Protein AF-A0A0F2N7M2-F1 (afdb_monomer_lite)

Secondary structure (DSSP, 8-state):
----------------------------------EEEE-TTS-HHHHHH-SEE--SSSHHHHHHHHHHHTTSSEEEE-SEEEEE-SSSPEEE-TT-EEEESSEEEEE---SSSEEEEEES-TTT--B--EEEEEEEEE--TTT--SS-EEEEEEES-EEEEEEEEEE--SSEEEEEES-EEEEEEGGGT-S-STTTTS-----

Sequence (203 aa):
MKNYFLVIPLVILIIVGISAKKNETLSKNRETKIIYVAAANSISLSKSQANYICDGTNDEVVIQNAINENNGKKVVLLEGVYNKDNAEGISIQSATEIELDGAIINLNKLDTDACIFTNSDHTRGNSNIKIWGSGILNGNRHLSTTGNHYAVNFENVKKSLVELYIDNFRTLEARLYQSDCVVRNLRFYNTPKKEEKIMQFTE

Foldseek 3Di:
DDDDDDDDDDDDDPPPPPPPPPPPPPPPPVPQDEAEEEECPDDPVSVVPHPYYHVQPLCLVRVLVSCVVSVQAHYEYAADEHEHADQEESEGAANHAYEYANYEYEDAADQEAHEHHEYNDQPQFYEAYEAEYAYEYADQLVRYDHHFYEPYEGHCYEHYEAYYAYDHGPHYHYHYHVYHYHYHHCVVVPPPPPPPPPDDPDD

Structure (mmCIF, N/CA/C/O backbone):
data_AF-A0A0F2N7M2-F1
#
_entry.id   AF-A0A0F2N7M2-F1
#
loop_
_atom_site.group_PDB
_atom_site.id
_atom_site.type_symbol
_atom_site.label_atom_id
_atom_site.label_alt_id
_atom_site.label_comp_id
_atom_site.label_asym_id
_atom_site.label_entity_id
_atom_site.label_seq_id
_atom_site.pdbx_PDB_ins_code
_atom_site.Cartn_x
_atom_site.Cartn_y
_atom_site.Cartn_z
_atom_site.occupancy
_atom_site.B_iso_or_equiv
_atom_site.auth_seq_id
_atom_site.auth_comp_id
_atom_site.auth_asym_id
_atom_site.auth_atom_id
_atom_site.pdbx_PDB_model_num
ATOM 1 N N . MET A 1 1 ? -96.950 38.954 -3.403 1.00 38.41 1 MET A N 1
ATOM 2 C CA . MET A 1 1 ? -96.956 38.159 -4.649 1.00 38.41 1 MET A CA 1
ATOM 3 C C . MET A 1 1 ? -96.262 36.830 -4.383 1.00 38.41 1 MET A C 1
ATOM 5 O O . MET A 1 1 ? -95.132 36.856 -3.931 1.00 38.41 1 MET A O 1
ATOM 9 N N . LYS A 1 2 ? -96.994 35.737 -4.637 1.00 32.97 2 LYS A N 1
ATOM 10 C CA . LYS A 1 2 ? -96.590 34.362 -5.003 1.00 32.97 2 LYS A CA 1
ATOM 11 C C . LYS A 1 2 ? -95.515 33.610 -4.182 1.00 32.97 2 LYS A C 1
ATOM 13 O O . LYS A 1 2 ? -94.323 33.845 -4.321 1.00 32.97 2 LYS A O 1
ATOM 18 N N . ASN A 1 3 ? -96.004 32.589 -3.464 1.00 37.75 3 ASN A N 1
ATOM 19 C CA . ASN A 1 3 ? -95.358 31.281 -3.252 1.00 37.75 3 ASN A CA 1
ATOM 20 C C . ASN A 1 3 ? -94.832 30.689 -4.576 1.00 37.75 3 ASN A C 1
ATOM 22 O O . ASN A 1 3 ? -95.412 31.005 -5.607 1.00 37.75 3 ASN A O 1
ATOM 26 N N . TYR A 1 4 ? -93.821 29.807 -4.545 1.00 37.97 4 TYR A N 1
ATOM 27 C CA . TYR A 1 4 ? -93.891 28.404 -5.011 1.00 37.97 4 TYR A CA 1
ATOM 28 C C . TYR A 1 4 ? -92.541 27.670 -4.836 1.00 37.97 4 TYR A C 1
ATOM 30 O O . TYR A 1 4 ? -91.497 28.096 -5.312 1.00 37.97 4 TYR A O 1
ATOM 38 N N . PHE A 1 5 ? -92.644 26.556 -4.113 1.00 33.66 5 PHE A N 1
ATOM 39 C CA . PHE A 1 5 ? -91.877 25.306 -4.109 1.00 33.66 5 PHE A CA 1
ATOM 40 C C . PHE A 1 5 ? -91.018 24.919 -5.345 1.00 33.66 5 PHE A C 1
ATOM 42 O O . PHE A 1 5 ? -91.454 25.070 -6.481 1.00 33.66 5 PHE A O 1
ATOM 49 N N . LEU A 1 6 ? -89.933 24.177 -5.046 1.00 30.02 6 LEU A N 1
ATOM 50 C CA . LEU A 1 6 ? -89.597 22.810 -5.525 1.00 30.02 6 LEU A CA 1
ATOM 51 C C . LEU A 1 6 ? -88.298 22.591 -6.357 1.00 30.02 6 LEU A C 1
ATOM 53 O O . LEU A 1 6 ? -88.071 23.209 -7.387 1.00 30.02 6 LEU A O 1
ATOM 57 N N . VAL A 1 7 ? -87.593 21.531 -5.924 1.00 34.47 7 VAL A N 1
ATOM 58 C CA . VAL A 1 7 ? -86.653 20.585 -6.584 1.00 34.47 7 VAL A CA 1
ATOM 59 C C . VAL A 1 7 ? -85.193 20.984 -6.878 1.00 34.47 7 VAL A C 1
ATOM 61 O O . VAL A 1 7 ? -84.880 21.922 -7.597 1.00 34.47 7 VAL A O 1
ATOM 64 N N . ILE A 1 8 ? -84.314 20.126 -6.346 1.00 42.16 8 ILE A N 1
ATOM 65 C CA . ILE A 1 8 ? -82.857 19.975 -6.503 1.00 42.16 8 ILE A CA 1
ATOM 66 C C . ILE A 1 8 ? -82.515 19.270 -7.841 1.00 42.16 8 ILE A C 1
ATOM 68 O O . ILE A 1 8 ? -83.255 18.385 -8.260 1.00 42.16 8 ILE A O 1
ATOM 72 N N . PRO A 1 9 ? -81.348 19.526 -8.457 1.00 41.06 9 PRO A N 1
ATOM 73 C CA . PRO A 1 9 ? -80.414 18.410 -8.691 1.00 41.06 9 PRO A CA 1
ATOM 74 C C . PRO A 1 9 ? -78.990 18.822 -8.267 1.00 41.06 9 PRO A C 1
ATOM 76 O O . PRO A 1 9 ? -78.537 19.927 -8.534 1.00 41.06 9 PRO A O 1
ATOM 79 N N . LEU A 1 10 ? -78.328 18.085 -7.377 1.00 32.75 10 LEU A N 1
ATOM 80 C CA . LEU A 1 10 ? -77.569 16.856 -7.631 1.00 32.75 10 LEU A CA 1
ATOM 81 C C . LEU A 1 10 ? -76.337 17.083 -8.538 1.00 32.75 10 LEU A C 1
ATOM 83 O O . LEU A 1 10 ? -76.430 17.058 -9.756 1.00 32.75 10 LEU A O 1
ATOM 87 N N . VAL A 1 11 ? -75.191 17.203 -7.853 1.00 35.81 11 VAL A N 1
ATOM 88 C CA . VAL A 1 11 ? -73.851 16.684 -8.193 1.00 35.81 11 VAL A CA 1
ATOM 89 C C . VAL A 1 11 ? -73.127 17.271 -9.411 1.00 35.81 11 VAL A C 1
ATOM 91 O O . VAL A 1 11 ? -73.365 16.882 -10.547 1.00 35.81 11 VAL A O 1
ATOM 94 N N . ILE A 1 12 ? -72.056 18.022 -9.127 1.00 39.03 12 ILE A N 1
ATOM 95 C CA . ILE A 1 12 ? -70.773 17.824 -9.813 1.00 39.03 12 ILE A CA 1
ATOM 96 C C . ILE A 1 12 ? -69.694 17.637 -8.745 1.00 39.03 12 ILE A C 1
ATOM 98 O O . ILE A 1 12 ? -69.387 18.530 -7.958 1.00 39.03 12 ILE A O 1
ATOM 102 N N . LEU A 1 13 ? -69.154 16.424 -8.718 1.00 35.44 13 LEU A N 1
ATOM 103 C CA . LEU A 1 13 ? -68.005 16.007 -7.932 1.00 35.44 13 LEU A CA 1
ATOM 104 C C . LEU A 1 13 ? -66.742 16.616 -8.564 1.00 35.44 13 LEU A C 1
ATOM 106 O O . LEU A 1 13 ? -66.271 16.120 -9.584 1.00 35.44 13 LEU A O 1
ATOM 110 N N . ILE A 1 14 ? -66.180 17.678 -7.983 1.00 40.00 14 ILE A N 1
ATOM 111 C CA . ILE A 1 14 ? -64.822 18.114 -8.337 1.00 40.00 14 ILE A CA 1
ATOM 112 C C . ILE A 1 14 ? -63.858 17.348 -7.433 1.00 40.00 14 ILE A C 1
ATOM 114 O O . ILE A 1 14 ? -63.599 17.738 -6.296 1.00 40.00 14 ILE A O 1
ATOM 118 N N . ILE A 1 15 ? -63.329 16.234 -7.942 1.00 41.9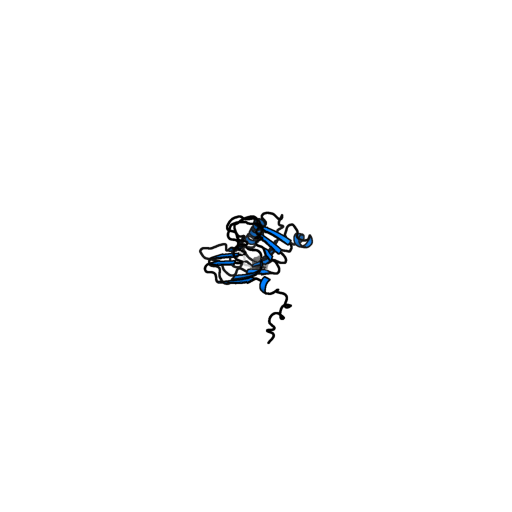7 15 ILE A N 1
ATOM 119 C CA . ILE A 1 15 ? -62.129 15.618 -7.375 1.00 41.97 15 ILE A CA 1
ATOM 120 C C . ILE A 1 15 ? -60.972 16.565 -7.702 1.00 41.97 15 ILE A C 1
ATOM 122 O O . ILE A 1 15 ? -60.377 16.491 -8.775 1.00 41.97 15 ILE A O 1
ATOM 126 N N . VAL A 1 16 ? -60.654 17.484 -6.788 1.00 42.59 16 VAL A N 1
ATOM 127 C CA . VAL A 1 16 ? -59.341 18.132 -6.791 1.00 42.59 16 VAL A CA 1
ATOM 128 C C . VAL A 1 16 ? -58.357 17.053 -6.361 1.00 42.59 16 VAL A C 1
ATOM 130 O O . VAL A 1 16 ? -58.196 16.769 -5.176 1.00 42.59 16 VAL A O 1
ATOM 133 N N . GLY A 1 17 ? -57.756 16.386 -7.344 1.00 37.75 17 GLY A N 1
ATOM 134 C CA . GLY A 1 17 ? -56.657 15.460 -7.128 1.00 37.75 17 GLY A CA 1
ATOM 135 C C . GLY A 1 17 ? -55.471 16.215 -6.541 1.00 37.75 17 GLY A C 1
ATOM 136 O O . GLY A 1 17 ? -54.621 16.718 -7.269 1.00 37.75 17 GLY A O 1
ATOM 137 N N . ILE A 1 18 ? -55.410 16.291 -5.214 1.00 47.59 18 ILE A N 1
ATOM 138 C CA . ILE A 1 18 ? -54.169 16.547 -4.493 1.00 47.59 18 ILE A CA 1
ATOM 139 C C . ILE A 1 18 ? -53.310 15.314 -4.761 1.00 47.59 18 ILE A C 1
ATOM 141 O O . ILE A 1 18 ? -53.487 14.268 -4.138 1.00 47.59 18 ILE A O 1
ATOM 145 N N . SER A 1 19 ? -52.419 15.413 -5.747 1.00 41.19 19 SER A N 1
ATOM 146 C CA . SER A 1 19 ? -51.351 14.438 -5.922 1.00 41.19 19 SER A CA 1
ATOM 147 C C . SER A 1 19 ? -50.471 14.527 -4.680 1.00 41.19 19 SER A C 1
ATOM 149 O O . SER A 1 19 ? -49.631 15.419 -4.545 1.00 41.19 19 SER A O 1
ATOM 151 N N . ALA A 1 20 ? -50.729 13.639 -3.722 1.00 46.91 20 ALA A N 1
ATOM 152 C CA . ALA A 1 20 ? -49.813 13.371 -2.638 1.00 46.91 20 ALA A CA 1
ATOM 153 C C . ALA A 1 20 ? -48.498 12.935 -3.290 1.00 46.91 20 ALA A C 1
ATOM 155 O O . ALA A 1 20 ? -48.383 11.817 -3.793 1.00 46.91 20 ALA A O 1
ATOM 156 N N . LYS A 1 21 ? -47.511 13.840 -3.313 1.00 44.47 21 LYS A N 1
ATOM 157 C CA . LYS A 1 21 ? -46.111 13.483 -3.536 1.00 44.47 21 LYS A CA 1
ATOM 158 C C . LYS A 1 21 ? -45.789 12.413 -2.504 1.00 44.47 21 LYS A C 1
ATOM 160 O O . LYS A 1 21 ? -45.557 12.709 -1.334 1.00 44.47 21 LYS A O 1
ATOM 165 N N . LYS A 1 22 ? -45.828 11.158 -2.938 1.00 40.84 22 LYS A N 1
ATOM 166 C CA . LYS A 1 22 ? -45.243 10.044 -2.220 1.00 40.84 22 LYS A CA 1
ATOM 167 C C . LYS A 1 22 ? -43.774 10.422 -2.073 1.00 40.84 22 LYS A C 1
ATOM 169 O O . LYS A 1 22 ? -43.031 10.428 -3.052 1.00 40.84 22 LYS A O 1
ATOM 174 N N . ASN A 1 23 ? -43.393 10.848 -0.871 1.00 46.06 23 ASN A N 1
ATOM 175 C CA . ASN A 1 23 ? -42.006 10.870 -0.445 1.00 46.06 23 ASN A CA 1
ATOM 176 C C . ASN A 1 23 ? -41.544 9.417 -0.496 1.00 46.06 23 ASN A C 1
ATOM 178 O O . ASN A 1 23 ? -41.603 8.692 0.493 1.00 46.06 23 ASN A O 1
ATOM 182 N N . GLU A 1 24 ? -41.141 8.970 -1.680 1.00 47.03 24 GLU A N 1
ATOM 183 C CA . GLU A 1 24 ? -40.238 7.849 -1.792 1.00 47.03 24 GLU A CA 1
ATOM 184 C C . GLU A 1 24 ? -38.926 8.353 -1.208 1.00 47.03 24 GLU A C 1
ATOM 186 O O . GLU A 1 24 ? -38.068 8.916 -1.885 1.00 47.03 24 GLU A O 1
ATOM 191 N N . THR A 1 25 ? -38.782 8.165 0.103 1.00 45.28 25 THR A N 1
ATOM 192 C CA . THR A 1 25 ? -37.502 7.781 0.671 1.00 45.28 25 THR A CA 1
ATOM 193 C C . THR A 1 25 ? -37.065 6.542 -0.098 1.00 45.28 25 THR A C 1
ATOM 195 O O . THR A 1 25 ? -37.277 5.406 0.319 1.00 45.28 25 THR A O 1
ATOM 198 N N . LEU A 1 26 ? -36.469 6.779 -1.270 1.00 46.28 26 LEU A N 1
ATOM 199 C CA . LEU A 1 26 ? -35.482 5.903 -1.853 1.00 46.28 26 LEU A CA 1
ATOM 200 C C . LEU A 1 26 ? -34.496 5.675 -0.718 1.00 46.28 26 LEU A C 1
ATOM 202 O O . LEU A 1 26 ? -33.652 6.522 -0.419 1.00 46.28 26 LEU A O 1
ATOM 206 N N . SER A 1 27 ? -34.671 4.551 -0.026 1.00 47.41 27 SER A N 1
ATOM 207 C CA . SER A 1 27 ? -33.584 3.880 0.651 1.00 47.41 27 SER A CA 1
ATOM 208 C C . SER A 1 27 ? -32.524 3.737 -0.426 1.00 47.41 27 SER A C 1
ATOM 210 O O . SER A 1 27 ? -32.584 2.842 -1.268 1.00 47.41 27 SER A O 1
ATOM 212 N N . LYS A 1 28 ? -31.634 4.732 -0.489 1.00 46.44 28 LYS A N 1
ATOM 213 C CA . LYS A 1 28 ? -30.427 4.704 -1.286 1.00 46.44 28 LYS A CA 1
ATOM 214 C C . LYS A 1 28 ? -29.651 3.571 -0.658 1.00 46.44 28 LYS A C 1
ATOM 216 O O . LYS A 1 28 ? -28.913 3.785 0.302 1.00 46.44 28 LYS A O 1
ATOM 221 N N . ASN A 1 29 ? -29.911 2.365 -1.150 1.00 46.53 29 ASN A N 1
ATOM 222 C CA . ASN A 1 29 ? -29.032 1.236 -1.004 1.00 46.53 29 ASN A CA 1
ATOM 223 C C . ASN A 1 29 ? -27.685 1.813 -1.434 1.00 46.53 29 ASN A C 1
ATOM 225 O O . ASN A 1 29 ? -27.511 2.188 -2.595 1.00 46.53 29 ASN A O 1
ATOM 229 N N . ARG A 1 30 ? -26.830 2.144 -0.459 1.00 52.72 30 ARG A N 1
ATOM 230 C CA . ARG A 1 30 ? -25.538 2.765 -0.727 1.00 52.72 30 ARG A CA 1
ATOM 231 C C . ARG A 1 30 ? -24.715 1.642 -1.320 1.00 52.72 30 ARG A C 1
ATOM 233 O O . ARG A 1 30 ? -23.948 1.023 -0.593 1.00 52.72 30 ARG A O 1
ATOM 240 N N . GLU A 1 31 ? -24.919 1.355 -2.603 1.00 60.72 31 GLU A N 1
ATOM 241 C CA . GLU A 1 31 ? -24.017 0.501 -3.349 1.00 60.72 31 GLU A CA 1
ATOM 242 C C . GLU A 1 31 ? -22.627 1.066 -3.089 1.00 60.72 31 GLU A C 1
ATOM 244 O O . GLU A 1 31 ? -22.342 2.253 -3.300 1.00 60.72 31 GLU A O 1
ATOM 249 N N . THR A 1 32 ? -21.804 0.256 -2.437 1.00 66.19 32 THR A N 1
ATOM 250 C CA . THR A 1 32 ? -20.416 0.587 -2.184 1.00 66.19 32 THR A CA 1
ATOM 251 C C . THR A 1 32 ? -19.753 0.631 -3.545 1.00 66.19 32 THR A C 1
ATOM 253 O O . THR A 1 32 ? -19.375 -0.407 -4.076 1.00 66.19 32 THR A O 1
ATOM 256 N N . LYS A 1 33 ? -19.680 1.832 -4.133 1.00 86.31 33 LYS A N 1
ATOM 257 C CA . LYS A 1 33 ? -18.929 2.082 -5.361 1.00 86.31 33 LYS A CA 1
ATOM 258 C C . LYS A 1 33 ? -17.520 1.533 -5.145 1.00 86.31 33 LYS A C 1
ATOM 260 O O . LYS A 1 33 ? -16.850 1.934 -4.196 1.00 86.31 33 LYS A O 1
ATOM 265 N N . ILE A 1 34 ? -17.115 0.577 -5.968 1.00 94.94 34 ILE A N 1
ATOM 266 C CA . ILE A 1 34 ? -15.728 0.124 -6.050 1.00 94.94 34 ILE A CA 1
ATOM 267 C C . ILE A 1 34 ? -15.063 1.014 -7.094 1.00 94.94 34 ILE A C 1
ATOM 269 O O . ILE A 1 34 ? -15.656 1.260 -8.146 1.00 94.94 34 ILE A O 1
ATOM 2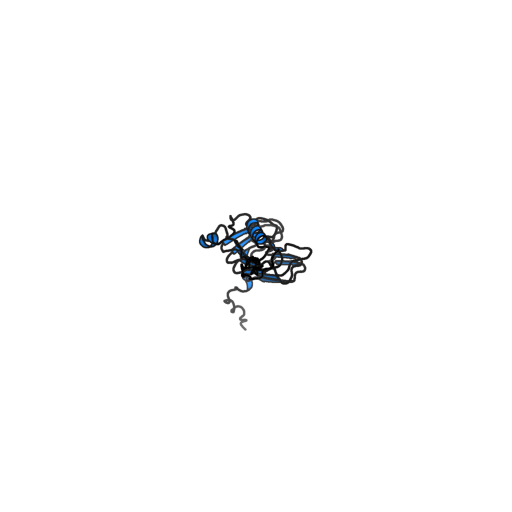73 N N . ILE A 1 35 ? -13.880 1.540 -6.781 1.00 97.06 35 ILE A N 1
ATOM 274 C CA . ILE A 1 35 ? -13.075 2.292 -7.747 1.00 97.06 35 ILE A CA 1
ATOM 275 C C . ILE A 1 35 ? -11.920 1.411 -8.200 1.00 97.06 35 ILE A C 1
ATOM 277 O O . ILE A 1 35 ? -11.164 0.912 -7.370 1.00 97.06 35 ILE A O 1
ATOM 281 N N . TYR A 1 36 ? -11.794 1.241 -9.510 1.00 97.94 36 TYR A N 1
ATOM 282 C CA . TYR A 1 36 ? -10.727 0.477 -10.141 1.00 97.94 36 TYR A CA 1
ATOM 283 C C . TYR A 1 36 ? -9.659 1.421 -10.688 1.00 97.94 36 TYR A C 1
ATOM 285 O O . TYR A 1 36 ? -9.976 2.396 -11.376 1.00 97.94 36 TYR A O 1
ATOM 293 N N . VAL A 1 37 ? -8.396 1.122 -10.407 1.00 98.62 37 VAL A N 1
ATOM 294 C CA . VAL A 1 37 ? -7.237 1.861 -10.917 1.00 98.62 37 VAL A CA 1
ATOM 295 C C . VAL A 1 37 ? -6.378 0.887 -11.711 1.00 98.62 37 VAL A C 1
ATOM 297 O O . VAL A 1 37 ? -5.946 -0.117 -11.156 1.00 98.62 37 VAL A O 1
ATOM 300 N N . ALA A 1 38 ? -6.113 1.168 -12.983 1.00 98.75 38 ALA A N 1
ATOM 301 C CA . ALA A 1 38 ? -5.212 0.375 -13.819 1.00 98.75 38 ALA A CA 1
ATOM 302 C C . ALA A 1 38 ? -3.822 1.012 -13.895 1.00 98.75 38 ALA A C 1
ATOM 304 O O . ALA A 1 38 ? -3.697 2.235 -13.972 1.00 98.75 38 ALA A O 1
ATOM 305 N N . ALA A 1 39 ? -2.788 0.177 -13.927 1.00 98.56 39 ALA A N 1
ATOM 306 C CA . ALA A 1 39 ? -1.425 0.586 -14.217 1.00 98.56 39 ALA A CA 1
ATOM 307 C C . ALA A 1 39 ? -1.263 0.976 -15.696 1.00 98.56 39 ALA A C 1
ATOM 309 O O . ALA A 1 39 ? -2.010 0.546 -16.587 1.00 98.56 39 ALA A O 1
ATOM 310 N N . ALA A 1 40 ? -0.199 1.720 -15.991 1.00 98.06 40 ALA A N 1
ATOM 311 C CA . ALA A 1 40 ? 0.153 2.084 -17.361 1.00 98.06 40 ALA A CA 1
ATOM 312 C C . ALA A 1 40 ? 0.442 0.866 -18.250 1.00 98.06 40 ALA A C 1
ATOM 314 O O . ALA A 1 40 ? 0.221 0.914 -19.461 1.00 98.06 40 ALA A O 1
ATOM 315 N N . ASN A 1 41 ? 0.898 -0.243 -17.669 1.00 97.62 41 ASN A N 1
ATOM 316 C CA . ASN A 1 41 ? 1.198 -1.491 -18.370 1.00 97.62 41 ASN A CA 1
ATOM 317 C C . ASN A 1 41 ? 0.132 -2.587 -18.184 1.00 97.62 41 ASN A C 1
ATOM 319 O O . ASN A 1 41 ? 0.372 -3.715 -18.610 1.00 97.62 41 ASN A O 1
ATOM 323 N N . SER A 1 42 ? -1.033 -2.275 -17.600 1.00 97.88 42 SER A N 1
ATOM 324 C CA . SER A 1 42 ? -2.167 -3.210 -17.539 1.00 97.88 42 SER A CA 1
ATOM 325 C C . SER A 1 42 ? -2.675 -3.585 -18.933 1.00 97.88 42 SER A C 1
ATOM 327 O O . SER A 1 42 ? -2.494 -2.838 -19.911 1.00 97.88 42 SER A O 1
ATOM 329 N N . ILE A 1 43 ? -3.379 -4.715 -19.023 1.00 97.00 43 ILE A N 1
ATOM 330 C CA . ILE A 1 43 ? -3.998 -5.162 -20.274 1.00 97.00 43 ILE A CA 1
ATOM 331 C C . ILE A 1 43 ? -5.133 -4.217 -20.698 1.00 97.00 43 ILE A C 1
ATOM 333 O O . ILE A 1 43 ? -5.729 -3.503 -19.887 1.00 97.00 43 ILE A O 1
ATOM 337 N N . SER A 1 44 ? -5.483 -4.231 -21.987 1.00 97.50 44 SER A N 1
ATOM 338 C CA . SER A 1 44 ? -6.532 -3.356 -22.534 1.00 97.50 44 SER A CA 1
ATOM 339 C C . SER A 1 44 ? -7.888 -3.533 -21.846 1.00 97.50 44 SER A C 1
ATOM 341 O O . SER A 1 44 ? -8.600 -2.550 -21.652 1.00 97.50 44 SER A O 1
ATOM 343 N N . LEU A 1 45 ? -8.234 -4.764 -21.450 1.00 96.31 45 LEU A N 1
ATOM 344 C CA . LEU A 1 45 ? -9.482 -5.049 -20.742 1.00 96.31 45 LEU A CA 1
ATOM 345 C C . LEU A 1 45 ? -9.519 -4.355 -19.372 1.00 96.31 45 LEU A C 1
ATOM 347 O O . LEU A 1 45 ? -10.465 -3.619 -19.102 1.00 96.31 45 LEU A O 1
ATOM 351 N N . SER A 1 46 ? -8.471 -4.507 -18.562 1.00 96.88 46 SER A N 1
ATOM 352 C CA . SER A 1 46 ? -8.345 -3.858 -17.253 1.00 96.88 46 SER A CA 1
ATOM 353 C C . SER A 1 46 ? -8.419 -2.337 -17.367 1.00 96.88 46 SER A C 1
ATOM 355 O O . SER A 1 46 ? -9.195 -1.698 -16.661 1.00 96.88 46 SER A O 1
ATOM 357 N N . LYS A 1 47 ? -7.725 -1.743 -18.347 1.00 97.31 47 LYS A N 1
ATOM 358 C CA . LYS A 1 47 ? -7.821 -0.297 -18.619 1.00 97.31 47 LYS A CA 1
ATOM 359 C C . LYS A 1 47 ? -9.225 0.150 -19.022 1.00 97.31 47 LYS A C 1
ATOM 361 O O . LYS A 1 47 ? -9.645 1.227 -18.624 1.00 97.31 47 LYS A O 1
ATOM 366 N N . SER A 1 48 ? -9.957 -0.659 -19.791 1.00 96.56 48 SER A N 1
ATOM 367 C CA . SER A 1 48 ? -11.322 -0.320 -20.223 1.00 96.56 48 SER A CA 1
ATOM 368 C C . SER A 1 48 ? -12.350 -0.335 -19.087 1.00 96.56 48 SER A C 1
ATOM 370 O O . SER A 1 48 ? -13.380 0.326 -19.186 1.00 96.56 48 SER A O 1
ATOM 372 N N . GLN A 1 49 ? -12.073 -1.086 -18.019 1.00 94.31 49 GLN A N 1
ATOM 373 C CA . GLN A 1 49 ? -12.932 -1.199 -16.839 1.00 94.31 49 GLN A CA 1
ATOM 374 C C . GLN A 1 49 ? -12.515 -0.240 -15.717 1.00 94.31 49 GLN A C 1
ATOM 376 O O . GLN A 1 49 ? -13.297 0.016 -14.801 1.00 94.31 49 GLN A O 1
ATOM 381 N N . ALA A 1 50 ? -11.291 0.288 -15.780 1.00 97.19 50 ALA A N 1
ATOM 382 C CA . ALA A 1 50 ? -10.752 1.167 -14.763 1.00 97.19 50 ALA A CA 1
ATOM 383 C C . ALA A 1 50 ? -11.418 2.548 -14.771 1.00 97.19 50 ALA A C 1
ATOM 385 O O . ALA A 1 50 ? -11.735 3.121 -15.812 1.00 97.19 50 ALA A O 1
ATOM 386 N N . ASN A 1 51 ? -11.589 3.111 -13.578 1.00 97.88 51 ASN A N 1
ATOM 387 C C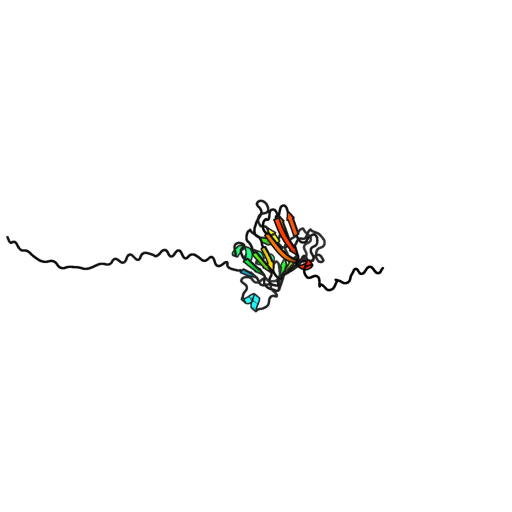A . ASN A 1 51 ? -12.003 4.499 -13.396 1.00 97.88 51 ASN A CA 1
ATOM 388 C C . ASN A 1 51 ? -10.815 5.457 -13.536 1.00 97.88 51 ASN A C 1
ATOM 390 O O . ASN A 1 51 ? -10.990 6.591 -13.972 1.00 97.88 51 ASN A O 1
ATOM 394 N N . TYR A 1 52 ? -9.622 4.984 -13.171 1.00 98.19 52 TYR A N 1
ATOM 395 C CA . TYR A 1 52 ? -8.366 5.718 -13.246 1.00 98.19 52 TYR A CA 1
ATOM 396 C C . TYR A 1 52 ? -7.316 4.880 -13.965 1.00 98.19 52 TYR A C 1
ATOM 398 O O . TYR A 1 52 ? -7.227 3.674 -13.747 1.00 98.19 52 TYR A O 1
ATOM 406 N N . ILE A 1 53 ? -6.502 5.523 -14.796 1.00 98.50 53 ILE A N 1
ATOM 407 C CA . ILE A 1 53 ? -5.383 4.880 -15.483 1.00 98.50 53 ILE A CA 1
ATOM 408 C C . ILE A 1 53 ? -4.129 5.679 -15.150 1.00 98.50 53 ILE A C 1
ATOM 410 O O . ILE A 1 53 ? -4.052 6.872 -15.436 1.00 98.50 53 ILE A O 1
ATOM 414 N N . CYS A 1 54 ? -3.182 5.006 -14.517 1.00 98.44 54 CYS A N 1
ATOM 415 C CA . CYS A 1 54 ? -1.845 5.496 -14.227 1.00 98.44 54 CYS A CA 1
ATOM 416 C C . CYS A 1 54 ? -1.015 5.646 -15.510 1.00 98.44 54 CYS A C 1
ATOM 418 O O . CYS A 1 54 ? -1.236 4.926 -16.489 1.00 98.44 54 CYS A O 1
ATOM 420 N N . ASP A 1 55 ? -0.035 6.546 -15.492 1.00 97.25 55 ASP A N 1
ATOM 421 C CA . ASP A 1 55 ? 0.917 6.739 -16.593 1.00 97.25 55 ASP A CA 1
ATOM 422 C C . ASP A 1 55 ? 2.285 6.085 -16.322 1.00 97.25 55 ASP A C 1
ATOM 424 O O . ASP A 1 55 ? 3.099 5.963 -17.240 1.00 97.25 55 ASP A O 1
ATOM 428 N N . GLY A 1 56 ? 2.490 5.557 -15.108 1.00 96.25 56 GLY A N 1
ATOM 429 C CA . GLY A 1 56 ? 3.704 4.863 -14.697 1.00 96.25 56 GLY A CA 1
ATOM 430 C C . GLY A 1 56 ? 4.723 5.778 -14.022 1.00 96.25 56 GLY A C 1
ATOM 431 O O . GLY A 1 56 ? 5.861 5.345 -13.829 1.00 96.25 56 GLY A O 1
ATOM 432 N N . THR A 1 57 ? 4.364 7.027 -13.709 1.00 95.69 57 THR A N 1
ATOM 433 C CA . THR A 1 57 ? 5.195 8.004 -12.992 1.00 95.69 57 THR A CA 1
ATOM 434 C C . THR A 1 57 ? 4.360 8.725 -11.933 1.00 95.69 57 THR A C 1
ATOM 436 O O . THR A 1 57 ? 3.287 9.242 -12.224 1.00 95.69 57 THR A O 1
ATOM 439 N N . ASN A 1 58 ? 4.867 8.838 -10.704 1.00 97.00 58 ASN A N 1
ATOM 440 C CA . ASN A 1 58 ? 4.132 9.416 -9.570 1.00 97.00 58 ASN A CA 1
ATOM 441 C C . ASN A 1 58 ? 2.715 8.817 -9.409 1.00 97.00 58 ASN A C 1
ATOM 443 O O . ASN A 1 58 ? 1.733 9.535 -9.168 1.00 97.00 58 ASN A O 1
ATOM 447 N N . ASP A 1 59 ? 2.577 7.499 -9.565 1.00 98.50 59 ASP A N 1
ATOM 448 C CA . ASP A 1 59 ? 1.273 6.831 -9.576 1.00 98.50 59 ASP A CA 1
ATOM 449 C C . ASP A 1 59 ? 0.534 6.973 -8.235 1.00 98.50 59 ASP A C 1
ATOM 451 O O . ASP A 1 59 ? -0.693 6.842 -8.179 1.00 98.50 59 ASP A O 1
ATOM 455 N N . GLU A 1 60 ? 1.242 7.320 -7.153 1.00 98.44 60 GLU A N 1
ATOM 456 C CA . GLU A 1 60 ? 0.637 7.663 -5.869 1.00 98.44 60 GLU A CA 1
ATOM 457 C C . GLU A 1 60 ? -0.387 8.797 -5.969 1.00 98.44 60 GLU A C 1
ATOM 459 O O . GLU A 1 60 ? -1.363 8.782 -5.222 1.00 98.44 60 GLU A O 1
ATOM 464 N N . VAL A 1 61 ? -0.225 9.742 -6.902 1.00 98.31 61 VAL A N 1
ATOM 465 C CA . VAL A 1 61 ? -1.170 10.854 -7.095 1.00 98.31 61 VAL A CA 1
ATOM 466 C C . VAL A 1 61 ? -2.505 10.331 -7.619 1.00 98.31 61 VAL A C 1
ATOM 468 O O . VAL A 1 61 ? -3.571 10.700 -7.122 1.00 98.31 61 VAL A O 1
ATOM 471 N N . VAL A 1 62 ? -2.459 9.431 -8.601 1.00 98.44 62 VAL A N 1
ATOM 472 C CA . VAL A 1 62 ? -3.652 8.815 -9.194 1.00 98.44 62 VAL A CA 1
ATOM 473 C C . VAL A 1 62 ? -4.348 7.917 -8.171 1.00 98.44 62 VAL A C 1
ATOM 475 O O . VAL A 1 62 ? -5.567 8.001 -8.002 1.00 98.44 62 VAL A O 1
ATOM 478 N N . ILE A 1 63 ? -3.579 7.115 -7.428 1.00 98.31 63 ILE A N 1
ATOM 479 C CA . ILE A 1 63 ? -4.109 6.256 -6.362 1.00 98.31 63 ILE A CA 1
ATOM 480 C C . ILE A 1 63 ? -4.750 7.107 -5.254 1.00 98.31 63 ILE A C 1
ATOM 482 O O . ILE A 1 63 ? -5.857 6.801 -4.807 1.00 98.31 63 ILE A O 1
ATOM 486 N N . GLN A 1 64 ? -4.112 8.206 -4.841 1.00 98.19 64 GLN A N 1
ATOM 487 C CA . GLN A 1 64 ? -4.665 9.106 -3.829 1.00 98.19 64 GLN A CA 1
ATOM 488 C C . GLN A 1 64 ? -5.977 9.749 -4.297 1.00 98.19 64 GLN A C 1
ATOM 490 O O . GLN A 1 64 ? -6.928 9.832 -3.517 1.00 98.19 64 GLN A O 1
ATOM 495 N N . ASN A 1 65 ? -6.070 10.153 -5.566 1.00 97.44 65 ASN A N 1
ATOM 496 C CA . ASN A 1 65 ? -7.306 10.690 -6.140 1.00 97.44 65 ASN A CA 1
ATOM 497 C C . ASN A 1 65 ? -8.442 9.658 -6.116 1.00 97.44 65 ASN A C 1
ATOM 499 O O . ASN A 1 65 ? -9.552 9.986 -5.692 1.00 97.44 65 ASN A O 1
ATOM 503 N N . ALA A 1 66 ? -8.157 8.401 -6.470 1.00 96.88 66 ALA A N 1
ATOM 504 C CA . ALA A 1 66 ? -9.126 7.308 -6.389 1.00 96.88 66 ALA A CA 1
ATOM 505 C C . ALA A 1 66 ? -9.619 7.068 -4.948 1.00 96.88 66 ALA A C 1
ATOM 507 O O . ALA A 1 66 ? -10.818 6.903 -4.708 1.00 96.88 66 ALA A O 1
ATOM 508 N N . ILE A 1 67 ? -8.717 7.101 -3.963 1.00 96.56 67 ILE A N 1
ATOM 509 C CA . ILE A 1 67 ? -9.067 6.966 -2.539 1.00 96.56 67 ILE A CA 1
ATOM 510 C C . ILE A 1 67 ? -9.964 8.118 -2.080 1.00 96.56 67 ILE A C 1
ATOM 512 O O . ILE A 1 67 ? -10.968 7.892 -1.392 1.00 96.56 67 ILE A O 1
ATOM 516 N N . ASN A 1 68 ? -9.618 9.344 -2.471 1.00 94.81 68 ASN A N 1
ATOM 517 C CA . ASN A 1 68 ? -10.353 10.547 -2.102 1.00 94.81 68 ASN A CA 1
ATOM 518 C C . ASN A 1 68 ? -11.762 10.550 -2.711 1.00 94.81 68 ASN A C 1
ATOM 520 O O . ASN A 1 68 ? -12.727 10.823 -1.997 1.00 94.81 68 ASN A O 1
ATOM 524 N N . GLU A 1 69 ? -11.913 10.172 -3.986 1.00 91.75 69 GLU A N 1
ATOM 525 C CA . GLU A 1 69 ? -13.225 10.096 -4.644 1.00 91.75 69 GLU A CA 1
ATOM 526 C C . GLU A 1 69 ? -14.154 9.101 -3.938 1.00 91.75 69 GLU A C 1
ATOM 528 O O . GLU A 1 69 ? -15.345 9.372 -3.746 1.00 91.75 69 GLU A O 1
ATOM 533 N N . ASN A 1 70 ? -13.624 7.954 -3.501 1.00 86.69 70 ASN A N 1
ATOM 534 C CA . ASN A 1 70 ? -14.452 6.947 -2.847 1.00 86.69 70 ASN A CA 1
ATOM 535 C C . ASN A 1 70 ? -14.732 7.235 -1.364 1.00 86.69 70 ASN A C 1
ATOM 537 O O . ASN A 1 70 ? -15.387 6.426 -0.702 1.00 86.69 70 ASN A O 1
ATOM 541 N N . ASN A 1 71 ? -14.241 8.360 -0.828 1.00 86.50 71 ASN A N 1
ATOM 542 C CA . ASN A 1 71 ? -14.203 8.644 0.608 1.00 86.50 71 ASN A CA 1
ATOM 543 C C . ASN A 1 71 ? -13.606 7.471 1.403 1.00 86.50 71 ASN A C 1
ATOM 545 O O . ASN A 1 71 ? -14.148 7.091 2.441 1.00 86.50 71 ASN A O 1
ATOM 549 N N . GLY A 1 72 ? -12.548 6.848 0.870 1.00 73.88 72 GLY A N 1
ATOM 550 C CA . GLY A 1 72 ? -11.867 5.753 1.552 1.00 73.88 72 GLY A CA 1
ATOM 551 C C . GLY A 1 72 ? -12.776 4.558 1.800 1.00 73.88 72 GLY A C 1
ATOM 552 O O . GLY A 1 72 ? -12.845 4.052 2.911 1.00 73.88 72 GLY A O 1
ATOM 553 N N . LYS A 1 73 ? -13.534 4.136 0.785 1.00 89.44 73 LYS A N 1
ATOM 554 C CA . LYS A 1 73 ? -14.169 2.810 0.761 1.00 89.44 73 LYS A CA 1
ATOM 555 C C . LYS A 1 73 ? -13.235 1.831 0.044 1.00 89.44 73 LYS A C 1
ATOM 557 O O . LYS A 1 73 ? -12.050 1.800 0.356 1.00 89.44 73 LYS A O 1
ATOM 562 N N . LYS A 1 74 ? -13.744 1.038 -0.904 1.00 96.56 74 LYS A N 1
ATOM 563 C CA . LYS A 1 74 ? -12.960 0.028 -1.614 1.00 96.56 74 LYS A CA 1
ATOM 564 C C . LYS A 1 74 ? -12.311 0.582 -2.884 1.00 96.56 74 LYS A C 1
ATOM 566 O O . LYS A 1 74 ? -13.014 1.053 -3.781 1.00 96.56 74 LYS A O 1
ATOM 571 N N . VAL A 1 75 ? -10.991 0.495 -2.969 1.00 98.12 75 VAL A N 1
ATOM 572 C CA . VAL A 1 75 ? -10.204 0.766 -4.176 1.00 98.12 75 VAL A CA 1
ATOM 573 C C . VAL A 1 75 ? -9.485 -0.518 -4.570 1.00 98.12 75 VAL A C 1
ATOM 575 O O . VAL A 1 75 ? -8.857 -1.152 -3.726 1.00 98.12 75 VAL A O 1
ATOM 578 N N . VAL A 1 76 ? -9.591 -0.903 -5.838 1.00 98.50 76 VAL A N 1
ATOM 579 C CA . VAL A 1 76 ? -8.909 -2.071 -6.403 1.00 98.50 76 VAL A CA 1
ATOM 580 C C . VAL A 1 76 ? -7.840 -1.575 -7.367 1.00 98.50 76 VAL A C 1
ATOM 582 O O . VAL A 1 76 ? -8.147 -0.873 -8.333 1.00 98.50 76 VAL A O 1
ATOM 585 N N . LEU A 1 77 ? -6.589 -1.925 -7.094 1.00 98.69 77 LEU A N 1
ATOM 586 C CA . LEU A 1 77 ? -5.470 -1.725 -8.006 1.00 98.69 77 LEU A CA 1
ATOM 587 C C . LEU A 1 77 ? -5.343 -2.985 -8.859 1.00 98.69 77 LEU A C 1
ATOM 589 O O . LEU A 1 77 ? -5.078 -4.061 -8.322 1.00 98.69 77 LEU A O 1
ATOM 593 N N . LEU A 1 78 ? -5.595 -2.842 -10.156 1.00 98.69 78 LEU A N 1
ATOM 594 C CA . LEU A 1 78 ? -5.551 -3.931 -11.128 1.00 98.69 78 LEU A CA 1
ATOM 595 C C . LEU A 1 78 ? -4.106 -4.336 -11.448 1.00 98.69 78 LEU A C 1
ATOM 597 O O . LEU A 1 78 ? -3.141 -3.721 -10.993 1.00 98.69 78 LEU A O 1
ATOM 601 N N . GLU A 1 79 ? -3.946 -5.384 -12.246 1.00 98.31 79 GLU A N 1
ATOM 602 C CA . GLU A 1 79 ? -2.643 -5.972 -12.504 1.00 98.31 79 GLU A CA 1
ATOM 603 C C . GLU A 1 79 ? -1.699 -4.992 -13.205 1.00 98.31 79 GLU A C 1
ATOM 605 O O . GLU A 1 79 ? -2.106 -4.229 -14.082 1.00 98.31 79 GLU A O 1
ATOM 610 N N . GLY A 1 80 ? -0.416 -5.038 -12.861 1.00 98.25 80 GLY A N 1
ATOM 611 C CA . GLY A 1 80 ? 0.600 -4.189 -13.477 1.00 98.25 80 GLY A CA 1
ATOM 612 C C . GLY A 1 80 ? 1.539 -3.563 -12.458 1.00 98.25 80 GLY A C 1
ATOM 613 O O . GLY A 1 80 ? 1.602 -3.980 -11.303 1.00 98.25 80 GLY A O 1
ATOM 614 N N . VAL A 1 81 ? 2.321 -2.589 -12.914 1.00 98.50 81 VAL A N 1
ATOM 615 C CA . VAL A 1 81 ? 3.375 -1.946 -12.128 1.00 98.50 81 VAL A CA 1
ATOM 616 C C . VAL A 1 81 ? 3.010 -0.490 -11.879 1.00 98.50 81 VAL A C 1
ATOM 618 O O . VAL A 1 81 ? 2.803 0.263 -12.827 1.00 98.50 81 VAL A O 1
ATOM 621 N N . TYR A 1 82 ? 2.977 -0.123 -10.602 1.00 98.75 82 TYR A N 1
ATOM 622 C CA . TYR A 1 82 ? 2.746 1.228 -10.114 1.00 98.75 82 TYR A CA 1
ATOM 623 C C . TYR A 1 82 ? 4.039 1.755 -9.507 1.00 98.75 82 TYR A C 1
ATOM 625 O O . TYR A 1 82 ? 4.652 1.093 -8.662 1.00 98.75 82 TYR A O 1
ATOM 633 N N . ASN A 1 83 ? 4.447 2.945 -9.917 1.00 98.25 83 ASN A N 1
ATOM 634 C CA . ASN A 1 83 ? 5.685 3.566 -9.479 1.00 98.25 83 ASN A CA 1
ATOM 635 C C . ASN A 1 83 ? 5.383 4.716 -8.531 1.00 98.25 83 ASN A C 1
ATOM 637 O O . ASN A 1 83 ? 4.737 5.692 -8.907 1.00 98.25 83 ASN A O 1
ATOM 641 N N . LYS A 1 84 ? 5.856 4.577 -7.293 1.00 97.75 84 LYS A N 1
ATOM 642 C CA . LYS A 1 84 ? 5.756 5.608 -6.274 1.00 97.75 84 LYS A CA 1
ATOM 643 C C . LYS A 1 84 ? 7.068 6.367 -6.170 1.00 97.75 84 LYS A C 1
ATOM 645 O O . LYS A 1 84 ? 8.068 5.817 -5.701 1.00 97.75 84 LYS A O 1
ATOM 650 N N . ASP A 1 85 ? 7.030 7.628 -6.570 1.00 95.12 85 ASP A N 1
ATOM 651 C CA . ASP A 1 85 ? 8.210 8.478 -6.764 1.00 95.12 85 ASP A CA 1
ATOM 652 C C . ASP A 1 85 ? 8.357 9.568 -5.690 1.00 95.12 85 ASP A C 1
ATOM 654 O O . ASP A 1 85 ? 9.404 10.205 -5.590 1.00 95.12 85 ASP A O 1
ATOM 658 N N . ASN A 1 86 ? 7.343 9.758 -4.842 1.00 94.69 86 ASN A N 1
ATOM 659 C CA . ASN A 1 86 ? 7.402 10.630 -3.668 1.00 94.69 86 ASN A CA 1
ATOM 660 C C . ASN A 1 86 ? 7.754 9.847 -2.386 1.00 94.69 86 ASN A C 1
ATOM 662 O O . ASN A 1 86 ? 7.414 8.672 -2.238 1.00 94.69 86 ASN A O 1
ATOM 666 N N . ALA A 1 87 ? 8.384 10.511 -1.417 1.00 96.75 87 ALA A N 1
ATOM 667 C CA . ALA A 1 87 ? 8.661 9.986 -0.081 1.00 96.75 87 ALA A CA 1
ATOM 668 C C . ALA A 1 87 ? 7.395 9.821 0.777 1.00 96.75 87 ALA A C 1
ATOM 670 O O . ALA A 1 87 ? 7.246 8.819 1.485 1.00 96.75 87 ALA A O 1
ATOM 671 N N . GLU A 1 88 ? 6.459 10.769 0.683 1.00 96.94 88 GLU A N 1
ATOM 672 C CA . GLU A 1 88 ? 5.224 10.764 1.473 1.00 96.94 88 GLU A CA 1
ATOM 673 C C . GLU A 1 88 ? 4.356 9.554 1.138 1.00 96.94 88 GLU A C 1
ATOM 675 O O . GLU A 1 88 ? 4.152 9.238 -0.032 1.00 96.94 88 GLU A O 1
ATOM 680 N N . GLY A 1 89 ? 3.842 8.855 2.149 1.00 97.44 89 GLY A N 1
ATOM 681 C CA . GLY A 1 89 ? 2.976 7.697 1.931 1.00 97.44 89 GLY A CA 1
ATOM 682 C C . GLY A 1 89 ? 1.637 8.080 1.300 1.00 97.44 89 GLY A C 1
ATOM 683 O O . GLY A 1 89 ? 1.095 9.147 1.578 1.00 97.44 89 GLY A O 1
ATOM 684 N N . ILE A 1 90 ? 1.060 7.165 0.520 1.00 98.56 90 ILE A N 1
ATOM 685 C CA . ILE A 1 90 ? -0.345 7.237 0.111 1.00 98.56 90 ILE A CA 1
ATOM 686 C C . ILE A 1 90 ? -1.186 7.224 1.391 1.00 98.56 90 ILE A C 1
ATOM 688 O O . ILE A 1 90 ? -1.090 6.297 2.202 1.00 98.56 90 ILE A O 1
ATOM 692 N N . SER A 1 91 ? -1.964 8.282 1.588 1.00 98.06 91 SER A N 1
ATOM 693 C CA . SER A 1 91 ? -2.676 8.583 2.822 1.00 98.06 91 SER A CA 1
ATOM 694 C C . SER A 1 91 ? -4.029 7.880 2.864 1.00 98.06 91 SER A C 1
ATOM 696 O O . SER A 1 91 ? -4.903 8.108 2.021 1.00 98.06 91 SER A O 1
ATOM 698 N N . ILE A 1 92 ? -4.206 7.018 3.865 1.00 98.00 92 ILE A N 1
ATOM 699 C CA . ILE A 1 92 ? -5.360 6.134 4.012 1.00 98.00 92 ILE A CA 1
ATOM 700 C C . ILE A 1 92 ? -6.215 6.550 5.212 1.00 98.00 92 ILE A C 1
ATOM 702 O O . ILE A 1 92 ? -5.747 6.593 6.351 1.00 98.00 92 ILE A O 1
ATOM 706 N N . GLN A 1 93 ? -7.498 6.811 4.964 1.00 96.81 93 GLN A N 1
ATOM 707 C CA . GLN A 1 93 ? -8.472 7.147 6.004 1.00 96.81 93 GLN A CA 1
ATOM 708 C C . GLN A 1 93 ? -9.120 5.900 6.624 1.00 96.81 93 GLN A C 1
ATOM 710 O O . GLN A 1 93 ? -8.998 4.784 6.116 1.00 96.81 93 GLN A O 1
ATOM 715 N N . SER A 1 94 ? -9.845 6.085 7.729 1.00 97.00 94 SER A N 1
ATOM 716 C CA . SER A 1 94 ? -10.563 4.984 8.389 1.00 97.00 94 SER A CA 1
ATOM 717 C C . SER A 1 94 ? -11.561 4.298 7.451 1.00 97.00 94 SER A C 1
ATOM 719 O O . SER A 1 94 ? -12.155 4.952 6.602 1.00 97.00 94 SER A O 1
ATOM 721 N N . ALA A 1 95 ? -11.776 2.995 7.651 1.00 95.94 95 ALA A N 1
ATOM 722 C CA . ALA A 1 95 ? -12.672 2.152 6.852 1.00 95.94 95 ALA A CA 1
ATOM 723 C C . ALA A 1 95 ? -12.296 1.980 5.362 1.00 95.94 95 ALA A C 1
ATOM 725 O O . ALA A 1 95 ? -13.087 1.402 4.614 1.00 95.94 95 ALA A O 1
ATOM 726 N N . THR A 1 96 ? -11.095 2.408 4.956 1.00 97.19 96 THR A N 1
ATOM 727 C CA . THR A 1 96 ? -10.587 2.193 3.593 1.00 97.19 96 THR A CA 1
ATOM 728 C C . THR A 1 96 ? -10.140 0.759 3.388 1.00 97.19 96 THR A C 1
ATOM 730 O O . THR A 1 96 ? -9.410 0.196 4.205 1.00 97.19 96 THR A O 1
ATOM 733 N N . GLU A 1 97 ? -10.544 0.193 2.256 1.00 98.06 97 GLU A N 1
ATOM 734 C CA . GLU A 1 97 ? -10.103 -1.105 1.772 1.00 98.06 97 GLU A CA 1
ATOM 735 C C . GLU A 1 97 ? -9.353 -0.916 0.454 1.00 98.06 97 GLU A C 1
ATOM 737 O O . GLU A 1 97 ? -9.920 -0.453 -0.532 1.00 98.06 97 GLU A O 1
ATOM 742 N N . ILE A 1 98 ? -8.074 -1.264 0.445 1.00 98.50 98 ILE A N 1
ATOM 743 C CA . ILE A 1 98 ? -7.232 -1.296 -0.743 1.00 98.50 98 ILE A CA 1
ATOM 744 C C . ILE A 1 98 ? -6.979 -2.762 -1.080 1.00 98.50 98 ILE A C 1
ATOM 746 O O . ILE A 1 98 ? -6.397 -3.496 -0.280 1.00 98.50 98 ILE A O 1
ATOM 750 N N . GLU A 1 99 ? -7.425 -3.183 -2.254 1.00 98.62 99 GLU A N 1
ATOM 751 C CA . GLU A 1 99 ? -7.140 -4.503 -2.805 1.00 98.62 99 GLU A CA 1
ATOM 752 C C . GLU A 1 99 ? -6.094 -4.369 -3.915 1.00 98.62 99 GLU A C 1
ATOM 754 O O . GLU A 1 99 ? -6.277 -3.578 -4.839 1.00 98.62 99 GLU A O 1
ATOM 759 N N . LEU A 1 100 ? -4.995 -5.116 -3.828 1.00 98.62 100 LEU A N 1
ATOM 760 C CA . LEU A 1 100 ? -4.041 -5.265 -4.926 1.00 98.62 100 LEU A CA 1
ATOM 761 C C . LEU A 1 100 ? -4.349 -6.576 -5.649 1.00 98.62 100 LEU A C 1
ATOM 763 O O . LEU A 1 100 ? -4.005 -7.653 -5.155 1.00 98.62 100 LEU A O 1
ATOM 767 N N . ASP A 1 101 ? -4.965 -6.476 -6.821 1.00 97.88 101 ASP A N 1
ATOM 768 C CA . ASP A 1 101 ? -5.285 -7.607 -7.687 1.00 97.88 101 ASP A CA 1
ATOM 769 C C . ASP A 1 101 ? -4.182 -7.772 -8.739 1.00 97.88 101 ASP A C 1
ATOM 771 O O . ASP A 1 101 ? -4.219 -7.199 -9.823 1.00 97.88 101 ASP A O 1
ATOM 775 N N . GLY A 1 102 ? -3.104 -8.465 -8.362 1.00 96.19 102 GLY A N 1
ATOM 776 C CA . GLY A 1 102 ? -1.914 -8.629 -9.204 1.00 96.19 102 GLY A CA 1
ATOM 777 C C . GLY A 1 102 ? -1.072 -7.358 -9.393 1.00 96.19 102 GLY A C 1
ATOM 778 O O . GLY A 1 102 ? -0.120 -7.366 -10.174 1.00 96.19 102 GLY A O 1
ATOM 779 N N . ALA A 1 103 ? -1.400 -6.267 -8.696 1.00 98.56 103 ALA A N 1
ATOM 780 C CA . ALA A 1 103 ? -0.640 -5.021 -8.712 1.00 98.56 103 ALA A CA 1
ATOM 781 C C . ALA A 1 103 ? 0.718 -5.158 -8.001 1.00 98.56 103 ALA A C 1
ATOM 783 O O . ALA A 1 103 ? 0.819 -5.749 -6.924 1.00 98.56 103 ALA A O 1
ATOM 784 N N . ILE A 1 104 ? 1.758 -4.540 -8.556 1.00 98.56 104 ILE A N 1
ATOM 785 C CA . ILE A 1 104 ? 3.072 -4.372 -7.929 1.00 98.56 104 ILE A CA 1
ATOM 786 C C . ILE A 1 104 ? 3.283 -2.881 -7.695 1.00 98.56 104 ILE A C 1
ATOM 788 O O . ILE A 1 104 ? 3.398 -2.126 -8.657 1.00 98.56 104 ILE A O 1
ATOM 792 N N . ILE A 1 105 ? 3.364 -2.455 -6.436 1.00 98.69 105 ILE A N 1
ATOM 793 C CA . ILE A 1 105 ? 3.710 -1.073 -6.096 1.00 98.69 105 ILE A CA 1
ATOM 794 C C . ILE A 1 105 ? 5.189 -1.013 -5.733 1.00 98.69 105 ILE A C 1
ATOM 796 O O . ILE A 1 105 ? 5.624 -1.590 -4.732 1.00 98.69 105 ILE A O 1
ATOM 800 N N . ASN A 1 106 ? 5.949 -0.296 -6.548 1.00 98.25 106 ASN A N 1
ATOM 801 C CA . ASN A 1 106 ? 7.360 -0.031 -6.345 1.00 98.25 106 ASN A CA 1
ATOM 802 C C . ASN A 1 106 ? 7.541 1.283 -5.597 1.00 98.25 106 ASN A C 1
ATOM 804 O O . ASN A 1 106 ? 7.082 2.328 -6.051 1.00 98.25 106 ASN A O 1
ATOM 808 N N . LEU A 1 107 ? 8.282 1.247 -4.496 1.00 97.19 107 LEU A N 1
ATOM 809 C CA . LEU A 1 107 ? 8.917 2.443 -3.967 1.00 97.19 107 LEU A CA 1
ATOM 810 C C . LEU A 1 107 ? 10.167 2.702 -4.816 1.00 97.19 107 LEU A C 1
ATOM 812 O O . LEU A 1 107 ? 11.103 1.904 -4.776 1.00 97.19 107 LEU A O 1
ATOM 816 N N . ASN A 1 108 ? 10.166 3.749 -5.638 1.00 94.50 108 ASN A N 1
ATOM 817 C CA . ASN A 1 108 ? 11.308 4.064 -6.495 1.00 94.50 108 ASN A CA 1
ATOM 818 C C . ASN A 1 108 ? 12.487 4.622 -5.684 1.00 94.50 108 ASN A C 1
ATOM 820 O O . ASN A 1 108 ? 12.472 4.645 -4.450 1.00 94.50 108 ASN A O 1
ATOM 824 N N . LYS A 1 109 ? 13.568 5.005 -6.374 1.00 94.62 109 LYS A N 1
ATOM 825 C CA . LYS A 1 109 ? 14.767 5.528 -5.717 1.00 94.62 109 LYS A CA 1
ATOM 826 C C . LYS A 1 109 ? 14.436 6.787 -4.910 1.00 94.62 109 LYS A C 1
ATOM 828 O O . LYS A 1 109 ? 14.264 7.867 -5.464 1.00 94.62 109 LYS A O 1
ATOM 833 N N . LEU A 1 110 ? 14.471 6.638 -3.594 1.00 94.81 110 LEU A N 1
ATOM 834 C CA . LEU A 1 110 ? 14.301 7.695 -2.605 1.00 94.81 110 LEU A CA 1
ATOM 835 C C . LEU A 1 110 ? 15.444 7.614 -1.593 1.00 94.81 110 LEU A C 1
ATOM 837 O O . LEU A 1 110 ? 15.650 6.570 -0.988 1.00 94.81 110 LEU A O 1
ATOM 841 N N . ASP A 1 111 ? 16.220 8.683 -1.435 1.00 96.00 111 ASP A N 1
ATOM 842 C CA . ASP A 1 111 ? 17.342 8.757 -0.482 1.00 96.00 111 ASP A CA 1
ATOM 843 C C . ASP A 1 111 ? 16.918 9.541 0.778 1.00 96.00 111 ASP A C 1
ATOM 845 O O . ASP A 1 111 ? 17.588 10.468 1.234 1.00 96.00 111 ASP A O 1
ATOM 849 N N . THR A 1 112 ? 15.736 9.203 1.301 1.00 97.00 112 THR A N 1
ATOM 850 C CA . THR A 1 112 ? 15.079 9.840 2.454 1.00 97.00 112 THR A CA 1
ATOM 851 C C . THR A 1 112 ? 14.110 8.857 3.116 1.00 97.00 112 THR A C 1
ATOM 853 O O . THR A 1 112 ? 13.817 7.803 2.558 1.00 97.00 112 THR A O 1
ATOM 856 N N . ASP A 1 113 ? 13.602 9.181 4.303 1.00 97.62 113 ASP A N 1
ATOM 857 C CA . ASP A 1 113 ? 12.562 8.379 4.949 1.00 97.62 113 ASP A CA 1
ATOM 858 C C . ASP A 1 113 ? 11.299 8.341 4.077 1.00 97.62 113 ASP A C 1
ATOM 860 O O . ASP A 1 113 ? 10.786 9.383 3.666 1.00 97.62 113 ASP A O 1
ATOM 864 N N . ALA A 1 114 ? 10.805 7.137 3.787 1.00 97.81 114 ALA A N 1
ATOM 865 C CA . ALA A 1 114 ? 9.718 6.930 2.842 1.00 97.81 114 ALA A CA 1
ATOM 866 C C . ALA A 1 114 ? 8.858 5.715 3.203 1.00 97.81 114 ALA A C 1
ATOM 868 O O . ALA A 1 114 ? 9.302 4.747 3.826 1.00 97.81 114 ALA A O 1
ATOM 869 N N . CYS A 1 115 ? 7.600 5.741 2.773 1.00 98.06 115 CYS A N 1
ATOM 870 C CA . CYS A 1 115 ? 6.731 4.572 2.850 1.00 98.06 115 CYS A CA 1
ATOM 871 C C . CYS A 1 115 ? 5.784 4.477 1.655 1.00 98.06 115 CYS A C 1
ATOM 873 O O . CYS A 1 115 ? 5.593 5.465 0.944 1.00 98.06 115 CYS A O 1
ATOM 875 N N . ILE A 1 116 ? 5.191 3.301 1.418 1.00 98.50 116 ILE A N 1
ATOM 876 C CA . ILE A 1 116 ? 4.137 3.175 0.400 1.00 98.50 116 ILE A CA 1
ATOM 877 C C . ILE A 1 116 ? 2.818 3.720 0.941 1.00 98.50 116 ILE A C 1
ATOM 879 O O . ILE A 1 116 ? 2.252 4.620 0.327 1.00 98.50 116 ILE A O 1
ATOM 883 N N . PHE A 1 117 ? 2.366 3.241 2.103 1.00 98.69 117 PHE A N 1
ATOM 884 C CA . PHE A 1 117 ? 1.124 3.698 2.733 1.00 98.69 117 PHE A CA 1
ATOM 885 C C . PHE A 1 117 ? 1.353 4.310 4.113 1.00 98.69 117 PHE A C 1
ATOM 887 O O . PHE A 1 117 ? 2.169 3.831 4.903 1.00 98.69 117 PHE A O 1
ATOM 894 N N . THR A 1 118 ? 0.551 5.321 4.436 1.00 98.62 118 THR A N 1
ATOM 895 C CA . THR A 1 118 ? 0.437 5.888 5.783 1.00 98.62 118 THR A CA 1
ATOM 896 C C . THR A 1 118 ? -1.020 6.197 6.109 1.00 98.62 118 THR A C 1
ATOM 898 O O . THR A 1 118 ? -1.857 6.285 5.215 1.00 98.62 118 THR A O 1
ATOM 901 N N . ASN A 1 119 ? -1.364 6.318 7.388 1.00 98.44 119 ASN A N 1
ATOM 902 C CA . ASN A 1 119 ? -2.712 6.708 7.786 1.00 98.44 119 ASN A CA 1
ATOM 903 C C . ASN A 1 119 ? -2.879 8.235 7.745 1.00 98.44 119 ASN A C 1
ATOM 905 O O . ASN A 1 119 ? -1.910 8.972 7.891 1.00 98.44 119 ASN A O 1
ATOM 909 N N . SER A 1 120 ? -4.098 8.718 7.518 1.00 97.75 120 SER A N 1
ATOM 910 C CA . SER A 1 120 ? -4.357 10.141 7.264 1.00 97.75 120 SER A CA 1
ATOM 911 C C . SER A 1 120 ? -4.397 11.026 8.512 1.00 97.75 120 SER A C 1
ATOM 913 O O . SER A 1 120 ? -4.324 12.245 8.397 1.00 97.75 120 SER A O 1
ATOM 915 N N . ASP A 1 121 ? -4.566 10.445 9.700 1.00 97.94 121 ASP A N 1
ATOM 916 C CA . ASP A 1 121 ? -4.608 11.172 10.973 1.00 97.94 121 ASP A CA 1
ATOM 917 C C . ASP A 1 121 ? -3.707 10.485 12.001 1.00 97.94 121 ASP A C 1
ATOM 919 O O . ASP A 1 121 ? -4.081 9.466 12.577 1.00 97.94 121 ASP A O 1
ATOM 923 N N . HIS A 1 122 ? -2.512 11.032 12.230 1.00 97.88 122 HIS A N 1
ATOM 924 C CA . HIS A 1 122 ? -1.534 10.465 13.170 1.00 97.88 122 HIS A CA 1
ATOM 925 C C . HIS A 1 122 ? -1.813 10.858 14.623 1.00 97.88 122 HIS A C 1
ATOM 927 O O . HIS A 1 122 ? -1.371 10.173 15.542 1.00 97.88 122 HIS A O 1
ATOM 933 N N . THR A 1 123 ? -2.571 11.935 14.858 1.00 96.75 123 THR A N 1
ATOM 934 C CA . THR A 1 123 ? -2.858 12.439 16.209 1.00 96.75 123 THR A CA 1
ATOM 935 C C . THR A 1 123 ? -3.995 11.668 16.864 1.00 96.75 123 THR A C 1
ATOM 937 O O . THR A 1 123 ? -3.860 11.197 17.990 1.00 96.75 123 THR A O 1
ATOM 940 N N . ARG A 1 124 ? -5.130 11.536 16.171 1.00 97.25 124 ARG A N 1
ATOM 941 C CA . ARG A 1 124 ? -6.291 10.772 16.656 1.00 97.25 124 ARG A CA 1
ATOM 942 C C . ARG A 1 124 ? -6.250 9.320 16.200 1.00 97.25 124 ARG A C 1
ATOM 944 O O . ARG A 1 124 ? -6.944 8.489 16.782 1.00 97.25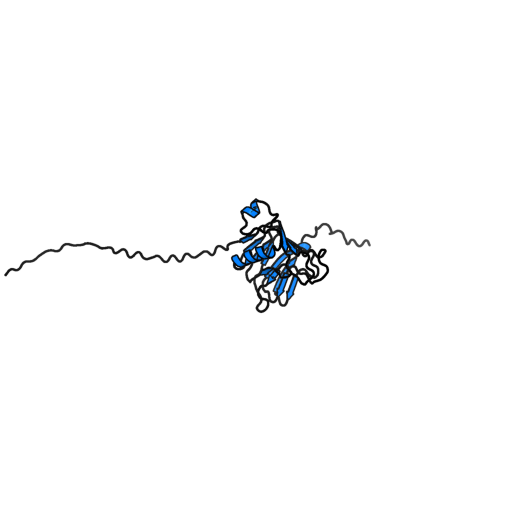 124 ARG A O 1
ATOM 951 N N . GLY A 1 125 ? -5.449 9.021 15.182 1.00 97.88 125 GLY A N 1
ATOM 952 C CA . GLY A 1 125 ? -5.374 7.699 14.594 1.00 97.88 125 GLY A CA 1
ATOM 953 C C . GLY A 1 125 ? -6.468 7.436 13.566 1.00 97.88 125 GLY A C 1
ATOM 954 O O . GLY A 1 125 ? -7.367 8.240 13.300 1.00 97.88 125 GLY A O 1
ATOM 955 N N . ASN A 1 126 ? -6.416 6.238 12.998 1.00 97.94 126 ASN A N 1
ATOM 956 C CA . ASN A 1 126 ? -7.450 5.718 12.114 1.00 97.94 126 ASN A CA 1
ATOM 957 C C . ASN A 1 126 ? -7.830 4.294 12.513 1.00 97.94 126 ASN A C 1
ATOM 959 O O . ASN A 1 126 ? -7.172 3.658 13.333 1.00 97.94 126 ASN A O 1
ATOM 963 N N . SER A 1 127 ? -8.915 3.770 11.953 1.00 97.88 127 SER A N 1
ATOM 964 C CA . SER A 1 127 ? -9.318 2.397 12.245 1.00 97.88 127 SER A CA 1
ATOM 965 C C . SER A 1 127 ? -9.932 1.678 11.059 1.00 97.88 127 SER A C 1
ATOM 967 O O . SER A 1 127 ? -10.427 2.316 10.130 1.00 97.88 127 SER A O 1
ATOM 969 N N . ASN A 1 128 ? -9.921 0.344 11.115 1.00 97.12 128 ASN A N 1
ATOM 970 C CA . ASN A 1 128 ? -10.536 -0.517 10.104 1.00 97.12 128 ASN A CA 1
ATOM 971 C C . ASN A 1 128 ? -9.980 -0.269 8.690 1.00 97.12 128 ASN A C 1
ATOM 973 O O . ASN A 1 128 ? -10.728 -0.242 7.718 1.00 97.12 128 ASN A O 1
ATOM 977 N N . ILE A 1 129 ? -8.669 -0.048 8.586 1.00 98.12 129 ILE A N 1
ATOM 978 C CA . ILE A 1 129 ? -7.964 0.003 7.304 1.00 98.12 129 ILE A CA 1
ATOM 979 C C . ILE A 1 129 ? -7.646 -1.431 6.884 1.00 98.12 129 ILE A C 1
ATOM 981 O O . ILE A 1 129 ? -7.167 -2.224 7.696 1.00 98.12 129 ILE A O 1
ATOM 985 N N . LYS A 1 130 ? -7.881 -1.767 5.619 1.00 98.44 130 LYS A N 1
ATOM 986 C CA . LYS A 1 130 ? -7.511 -3.059 5.039 1.00 98.44 130 LYS A CA 1
ATOM 987 C C . LYS A 1 130 ? -6.674 -2.838 3.792 1.00 98.44 130 LYS A C 1
ATOM 989 O O . LYS A 1 130 ? -7.100 -2.114 2.903 1.00 98.44 130 LYS A O 1
ATOM 994 N N . ILE A 1 131 ? -5.515 -3.475 3.723 1.00 98.56 131 ILE A N 1
ATOM 995 C CA . ILE A 1 131 ? -4.653 -3.494 2.540 1.00 98.56 131 ILE A CA 1
ATOM 996 C C . ILE A 1 131 ? -4.328 -4.959 2.264 1.00 98.56 131 ILE A C 1
ATOM 998 O O . ILE A 1 131 ? -3.647 -5.593 3.068 1.00 98.56 131 ILE A O 1
ATOM 1002 N N . TRP A 1 132 ? -4.876 -5.529 1.198 1.00 98.56 132 TRP A N 1
ATOM 1003 C CA . TRP A 1 132 ? -4.845 -6.977 0.986 1.00 98.56 132 TRP A CA 1
ATOM 1004 C C . TRP A 1 132 ? -4.874 -7.352 -0.495 1.00 98.56 132 TRP A C 1
ATOM 1006 O O . TRP A 1 132 ? -5.033 -6.484 -1.347 1.00 98.56 132 TRP A O 1
ATOM 1016 N N . GLY A 1 133 ? -4.696 -8.634 -0.809 1.00 97.75 133 GLY A N 1
ATOM 1017 C CA . GLY A 1 133 ? -4.848 -9.158 -2.167 1.00 97.75 133 GLY A CA 1
ATOM 1018 C C . GLY A 1 133 ? -3.689 -10.047 -2.609 1.00 97.75 133 GLY A C 1
ATOM 1019 O O . GLY A 1 133 ? -2.939 -10.584 -1.795 1.00 97.75 133 GLY A O 1
ATOM 1020 N N . SER A 1 134 ? -3.565 -10.217 -3.922 1.00 96.38 134 SER A N 1
ATOM 1021 C CA . SER A 1 134 ? -2.549 -11.050 -4.575 1.00 96.38 134 SER A CA 1
ATOM 1022 C C . SER A 1 134 ? -1.292 -10.273 -4.985 1.00 96.38 134 SER A C 1
ATOM 1024 O O . SER A 1 134 ? -0.331 -10.875 -5.463 1.00 96.38 134 SER A O 1
ATOM 1026 N N . GLY A 1 135 ? -1.291 -8.947 -4.821 1.00 97.25 135 GLY A N 1
ATOM 1027 C CA . GLY A 1 135 ? -0.195 -8.083 -5.246 1.00 97.25 135 GLY A CA 1
ATOM 1028 C C . GLY A 1 135 ? 1.002 -7.984 -4.297 1.00 97.25 135 GLY A C 1
ATOM 1029 O O . GLY A 1 135 ? 1.111 -8.664 -3.271 1.00 97.25 135 GLY A O 1
ATOM 1030 N N . ILE A 1 136 ? 1.920 -7.096 -4.678 1.00 97.94 136 ILE A N 1
ATOM 1031 C CA . ILE A 1 136 ? 3.243 -6.937 -4.075 1.00 97.94 136 ILE A CA 1
ATOM 1032 C C . ILE A 1 136 ? 3.475 -5.484 -3.656 1.00 97.94 136 ILE A C 1
ATOM 1034 O O . ILE A 1 136 ? 3.303 -4.556 -4.446 1.00 97.94 136 ILE A O 1
ATOM 1038 N N . LEU A 1 137 ? 3.969 -5.302 -2.432 1.00 98.44 137 LEU A N 1
ATOM 1039 C CA . LEU A 1 137 ? 4.625 -4.073 -1.991 1.00 98.44 137 LEU A CA 1
ATOM 1040 C C . LEU A 1 137 ? 6.136 -4.280 -2.062 1.00 98.44 137 LEU A C 1
ATOM 1042 O O . LEU A 1 137 ? 6.682 -5.123 -1.348 1.00 98.44 137 LEU A O 1
ATOM 1046 N N . ASN A 1 138 ? 6.807 -3.522 -2.923 1.00 97.56 138 ASN A N 1
ATOM 1047 C CA . ASN A 1 138 ? 8.225 -3.688 -3.214 1.00 97.56 138 ASN A CA 1
ATOM 1048 C C . ASN A 1 138 ? 9.005 -2.419 -2.860 1.00 97.56 138 ASN A C 1
ATOM 1050 O O . ASN A 1 138 ? 8.830 -1.370 -3.477 1.00 97.56 138 ASN A O 1
ATOM 1054 N N . GLY A 1 139 ? 9.904 -2.519 -1.884 1.00 97.31 139 GLY A N 1
ATOM 1055 C CA . GLY A 1 139 ? 10.696 -1.381 -1.420 1.00 97.31 139 GLY A CA 1
ATOM 1056 C C . GLY A 1 139 ? 11.910 -1.026 -2.286 1.00 97.31 139 GLY A C 1
ATOM 1057 O O . GLY A 1 139 ? 12.585 -0.051 -1.963 1.00 97.31 139 GLY A O 1
ATOM 1058 N N . ASN A 1 140 ? 12.236 -1.837 -3.309 1.00 95.88 140 ASN A N 1
ATOM 1059 C CA . ASN A 1 140 ? 13.405 -1.690 -4.194 1.00 95.88 140 ASN A CA 1
ATOM 1060 C C . ASN A 1 140 ? 14.690 -1.224 -3.487 1.00 95.88 140 ASN A C 1
ATOM 1062 O O . ASN A 1 140 ? 15.414 -0.358 -3.980 1.00 95.88 140 ASN A O 1
ATOM 1066 N N . ARG A 1 141 ? 15.025 -1.831 -2.340 1.00 95.06 141 ARG A N 1
ATOM 1067 C CA . ARG A 1 141 ? 16.151 -1.409 -1.483 1.00 95.06 141 ARG A CA 1
ATOM 1068 C C . ARG A 1 141 ? 17.493 -1.228 -2.192 1.00 95.06 141 ARG A C 1
ATOM 1070 O O . ARG A 1 141 ? 18.348 -0.530 -1.667 1.00 95.06 141 ARG A O 1
ATOM 1077 N N . HIS A 1 142 ? 17.685 -1.891 -3.331 1.00 94.50 142 HIS A N 1
ATOM 1078 C CA . HIS A 1 142 ? 18.904 -1.842 -4.129 1.00 94.50 142 HIS A CA 1
ATOM 1079 C C . HIS A 1 142 ? 19.069 -0.528 -4.918 1.00 94.50 142 HIS A C 1
ATOM 1081 O O . HIS A 1 142 ? 20.184 -0.227 -5.330 1.00 94.50 142 HIS A O 1
ATOM 1087 N N . LEU A 1 143 ? 17.998 0.249 -5.128 1.00 94.25 143 LEU A N 1
ATOM 1088 C CA . LEU A 1 143 ? 18.040 1.529 -5.849 1.00 94.25 143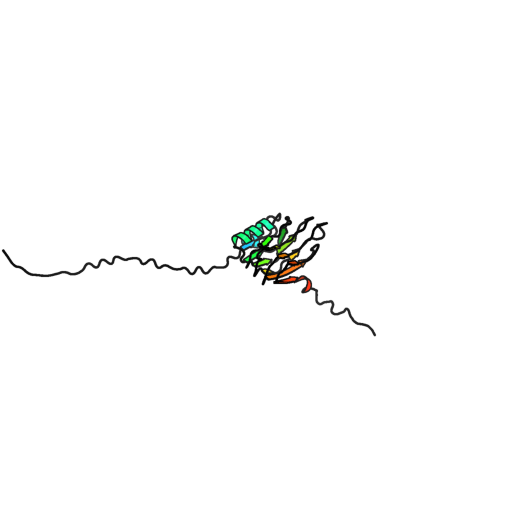 LEU A CA 1
ATOM 1089 C C . LEU A 1 143 ? 18.384 2.720 -4.942 1.00 94.25 143 LEU A C 1
ATOM 1091 O O . LEU A 1 143 ? 19.030 3.669 -5.385 1.00 94.25 143 LEU A O 1
ATOM 1095 N N . SER A 1 144 ? 17.953 2.665 -3.682 1.00 93.81 144 SER A N 1
ATOM 1096 C CA . SER A 1 144 ? 18.188 3.698 -2.669 1.00 93.81 144 SER A CA 1
ATOM 1097 C C . SER A 1 144 ? 19.433 3.410 -1.841 1.00 93.81 144 SER A C 1
ATOM 1099 O O . SER A 1 144 ? 19.780 2.254 -1.608 1.00 93.81 144 SER A O 1
ATOM 1101 N N . THR A 1 145 ? 20.086 4.456 -1.344 1.00 95.44 145 THR A N 1
ATOM 1102 C CA . THR A 1 145 ? 21.360 4.401 -0.610 1.00 95.44 145 THR A CA 1
ATOM 1103 C C . THR A 1 145 ? 21.247 4.852 0.846 1.00 95.44 145 THR A C 1
ATOM 1105 O O . THR A 1 145 ? 22.000 4.353 1.685 1.00 95.44 145 THR A O 1
ATOM 1108 N N . THR A 1 146 ? 20.269 5.696 1.181 1.00 96.31 146 THR A N 1
ATOM 1109 C CA . THR A 1 146 ? 19.993 6.194 2.544 1.00 96.31 146 THR A CA 1
ATOM 1110 C C . THR A 1 146 ? 18.494 6.093 2.878 1.00 96.31 146 THR A C 1
ATOM 1112 O O . THR A 1 146 ? 17.749 5.454 2.139 1.00 96.31 146 THR A O 1
ATOM 1115 N N . GLY A 1 147 ? 18.070 6.653 4.019 1.00 96.50 147 GLY A N 1
ATOM 1116 C CA . GLY A 1 147 ? 16.661 6.727 4.418 1.00 96.50 147 GLY A CA 1
ATOM 1117 C C . GLY A 1 147 ? 16.092 5.441 5.016 1.00 96.50 147 GLY A C 1
ATOM 1118 O O . GLY A 1 147 ? 16.575 4.330 4.756 1.00 96.50 147 GLY A O 1
ATOM 1119 N N . ASN A 1 148 ? 15.053 5.605 5.837 1.00 96.94 148 ASN A N 1
ATOM 1120 C CA . ASN A 1 148 ? 14.263 4.506 6.364 1.00 96.94 148 ASN A CA 1
ATOM 1121 C C . ASN A 1 148 ? 13.047 4.220 5.490 1.00 96.94 148 ASN A C 1
ATOM 1123 O O . ASN A 1 148 ? 12.191 5.084 5.316 1.00 96.94 148 ASN A O 1
ATOM 1127 N N . HIS A 1 149 ? 12.953 3.005 4.952 1.00 97.75 149 HIS A N 1
ATOM 1128 C CA . HIS A 1 149 ? 11.877 2.634 4.030 1.00 97.75 149 HIS A CA 1
ATOM 1129 C C . HIS A 1 149 ? 10.964 1.577 4.640 1.00 97.75 149 HIS A C 1
ATOM 1131 O O . HIS A 1 149 ? 11.455 0.554 5.133 1.00 97.75 149 HIS A O 1
ATOM 1137 N N . TYR A 1 150 ? 9.654 1.802 4.527 1.00 97.50 150 TYR A N 1
ATOM 1138 C CA . TYR A 1 150 ? 8.605 0.929 5.061 1.00 97.50 150 TYR A CA 1
ATOM 1139 C C . TYR A 1 150 ? 7.515 0.646 4.024 1.00 97.50 150 TYR A C 1
ATOM 1141 O O . TYR A 1 150 ? 7.182 1.516 3.222 1.00 97.50 150 TYR A O 1
ATOM 1149 N N . ALA A 1 151 ? 6.889 -0.532 4.051 1.00 97.88 151 ALA A N 1
ATOM 1150 C CA . ALA A 1 151 ? 5.699 -0.757 3.226 1.00 97.88 151 ALA A CA 1
ATOM 1151 C C . ALA A 1 151 ? 4.525 0.055 3.777 1.00 97.88 151 ALA A C 1
ATOM 1153 O O . ALA A 1 151 ? 3.857 0.781 3.042 1.00 97.88 151 ALA A O 1
ATOM 1154 N N . VAL A 1 152 ? 4.336 -0.001 5.097 1.00 98.31 152 VAL A N 1
ATOM 1155 C CA . VAL A 1 152 ? 3.346 0.805 5.815 1.00 98.31 152 VAL A CA 1
ATOM 1156 C C . VAL A 1 152 ? 3.985 1.533 6.997 1.00 98.31 152 VAL A C 1
ATOM 1158 O O . VAL A 1 152 ? 4.787 0.952 7.732 1.00 98.31 152 VAL A O 1
ATOM 1161 N N . ASN A 1 153 ? 3.613 2.797 7.196 1.00 98.12 153 ASN A N 1
ATOM 1162 C CA . ASN A 1 153 ? 3.932 3.574 8.392 1.00 98.12 153 ASN A CA 1
ATOM 1163 C C . ASN A 1 153 ? 2.633 4.050 9.053 1.00 98.12 153 ASN A C 1
ATOM 1165 O O . ASN A 1 153 ? 1.994 4.987 8.567 1.00 98.12 153 ASN A O 1
ATOM 1169 N N . PHE A 1 154 ? 2.235 3.375 10.130 1.00 98.50 154 PHE A N 1
ATOM 1170 C CA . PHE A 1 154 ? 0.982 3.619 10.835 1.00 98.50 154 PHE A CA 1
ATOM 1171 C C . PHE A 1 154 ? 1.209 4.110 12.262 1.00 98.50 154 PHE A C 1
ATOM 1173 O O . PHE A 1 154 ? 1.921 3.481 13.050 1.00 98.50 154 PHE A O 1
ATOM 1180 N N . GLU A 1 155 ? 0.521 5.195 12.606 1.00 98.56 155 GLU A N 1
ATOM 1181 C CA . GLU A 1 155 ? 0.519 5.807 13.930 1.00 98.56 155 GLU A CA 1
ATOM 1182 C C . GLU A 1 155 ? -0.909 5.868 14.476 1.00 98.56 155 GLU A C 1
ATOM 1184 O O . GLU A 1 155 ? -1.823 6.371 13.819 1.00 98.56 155 GLU A O 1
ATOM 1189 N N . ASN A 1 156 ? -1.108 5.336 15.685 1.00 98.44 156 ASN A N 1
ATOM 1190 C CA . ASN A 1 156 ? -2.409 5.276 16.357 1.00 98.44 156 ASN A CA 1
ATOM 1191 C C . ASN A 1 156 ? -3.505 4.528 15.566 1.00 98.44 156 ASN A C 1
ATOM 1193 O O . ASN A 1 156 ? -4.696 4.776 15.750 1.00 98.44 156 ASN A O 1
ATOM 1197 N N . VAL A 1 157 ? -3.140 3.576 14.702 1.00 98.56 157 VAL A N 1
ATOM 1198 C CA . VAL A 1 157 ? -4.105 2.829 13.880 1.00 98.56 157 VAL A CA 1
ATOM 1199 C C . VAL A 1 157 ? -4.636 1.602 14.621 1.00 98.56 157 VAL A C 1
ATOM 1201 O O . VAL A 1 157 ? -3.864 0.880 15.241 1.00 98.56 157 VAL A O 1
ATOM 1204 N N . LYS A 1 158 ? -5.946 1.334 14.567 1.00 98.19 158 LYS A N 1
ATOM 1205 C CA . LYS A 1 158 ? -6.594 0.218 15.290 1.00 98.19 158 LYS A CA 1
ATOM 1206 C C . LYS A 1 158 ? -7.450 -0.667 14.385 1.00 98.19 158 LYS A C 1
ATOM 1208 O O . LYS A 1 158 ? -8.114 -0.168 13.480 1.00 98.19 158 LYS A O 1
ATOM 1213 N N . LYS A 1 159 ? -7.558 -1.961 14.708 1.00 97.12 159 LYS A N 1
ATOM 1214 C CA . LYS A 1 159 ? -8.451 -2.922 14.025 1.00 97.12 159 LYS A CA 1
ATOM 1215 C C . LYS A 1 159 ? -8.201 -2.991 12.515 1.00 97.12 159 LYS A C 1
ATOM 1217 O O . LYS A 1 159 ? -9.149 -3.073 11.739 1.00 97.12 159 LYS A O 1
ATOM 1222 N N . SER A 1 160 ? -6.941 -2.905 12.108 1.00 98.19 160 SER A N 1
ATOM 1223 C CA . SER A 1 160 ? -6.555 -2.846 10.696 1.00 98.19 160 SER A CA 1
ATOM 1224 C C . SER A 1 160 ? -5.768 -4.084 10.274 1.00 98.19 160 SER A C 1
ATOM 1226 O O . SER A 1 160 ? -5.170 -4.766 11.108 1.00 98.19 160 SER A O 1
ATOM 1228 N N . LEU A 1 161 ? -5.771 -4.365 8.974 1.00 98.25 161 LEU A N 1
ATOM 1229 C CA . LEU A 1 161 ? -5.115 -5.514 8.358 1.00 98.25 161 LEU A CA 1
ATOM 1230 C C . LEU A 1 161 ? -4.235 -5.062 7.191 1.00 98.25 161 LEU A C 1
ATOM 1232 O O . LEU A 1 161 ? -4.685 -4.314 6.327 1.00 98.25 161 LEU A O 1
ATOM 1236 N N . VAL A 1 162 ? -3.012 -5.579 7.144 1.00 98.38 162 VAL A N 1
ATOM 1237 C CA . VAL A 1 162 ? -2.143 -5.562 5.967 1.00 98.38 162 VAL A CA 1
ATOM 1238 C C . VAL A 1 162 ? -1.762 -7.009 5.666 1.00 98.38 162 VAL A C 1
ATOM 1240 O O . VAL A 1 162 ? -1.082 -7.638 6.471 1.00 98.38 162 VAL A O 1
ATOM 1243 N N . GLU A 1 163 ? -2.223 -7.557 4.547 1.00 97.38 163 GLU A N 1
ATOM 1244 C CA . GLU A 1 163 ? -2.016 -8.960 4.165 1.00 97.38 163 GLU A CA 1
ATOM 1245 C C . GLU A 1 163 ? -1.659 -9.063 2.679 1.00 97.38 163 GLU A C 1
ATOM 1247 O O . GLU A 1 163 ? -2.527 -9.151 1.817 1.00 97.38 163 GLU A O 1
ATOM 1252 N N . LEU A 1 164 ? -0.361 -8.998 2.385 1.00 96.94 164 LEU A N 1
ATOM 1253 C CA . LEU A 1 164 ? 0.196 -8.937 1.031 1.00 96.94 164 LEU A CA 1
ATOM 1254 C C . LEU A 1 164 ? 1.577 -9.591 0.992 1.00 96.94 164 LEU A C 1
ATOM 1256 O O . LEU A 1 164 ? 2.181 -9.854 2.034 1.00 96.94 164 LEU A O 1
ATOM 1260 N N . TYR A 1 165 ? 2.114 -9.800 -0.208 1.00 97.12 165 TYR A N 1
ATOM 1261 C CA . TYR A 1 165 ? 3.540 -10.062 -0.366 1.00 97.12 165 TYR A CA 1
ATOM 1262 C C . TYR A 1 165 ? 4.315 -8.744 -0.192 1.00 97.12 165 TYR A C 1
ATOM 1264 O O . TYR A 1 165 ? 4.130 -7.798 -0.956 1.00 97.12 165 TYR A O 1
ATOM 1272 N N . ILE A 1 166 ? 5.165 -8.661 0.833 1.00 96.88 166 ILE A N 1
ATOM 1273 C CA . ILE A 1 166 ? 5.954 -7.463 1.156 1.00 96.88 166 ILE A CA 1
ATOM 1274 C C . ILE A 1 166 ? 7.435 -7.816 1.064 1.00 96.88 166 ILE A C 1
ATOM 1276 O O . ILE A 1 166 ? 7.893 -8.758 1.714 1.00 96.88 166 ILE A O 1
ATOM 1280 N N . ASP A 1 167 ? 8.203 -7.071 0.272 1.00 94.94 167 ASP A N 1
ATOM 1281 C CA . ASP A 1 167 ? 9.597 -7.431 0.018 1.00 94.94 167 ASP A CA 1
ATOM 1282 C C . ASP A 1 167 ? 10.504 -6.234 -0.280 1.00 94.94 167 ASP A C 1
ATOM 1284 O O . ASP A 1 167 ? 10.056 -5.133 -0.596 1.00 94.94 167 ASP A O 1
ATOM 1288 N N . ASN A 1 168 ? 11.814 -6.468 -0.183 1.00 94.88 168 ASN A N 1
ATOM 1289 C CA . ASN A 1 168 ? 12.875 -5.548 -0.594 1.00 94.88 168 ASN A CA 1
ATOM 1290 C C . ASN A 1 168 ? 12.822 -4.144 0.032 1.00 94.88 168 ASN A C 1
ATOM 1292 O O . ASN A 1 168 ? 13.251 -3.185 -0.603 1.00 94.88 168 ASN A O 1
ATOM 1296 N N . PHE A 1 169 ? 12.362 -3.994 1.273 1.00 95.88 169 PHE A N 1
ATOM 1297 C CA . PHE A 1 169 ? 12.475 -2.727 2.009 1.00 95.88 169 PHE A CA 1
ATOM 1298 C C . PHE A 1 169 ? 13.859 -2.561 2.651 1.00 95.88 169 PHE A C 1
ATOM 1300 O O . PHE A 1 169 ? 14.516 -3.546 2.997 1.00 95.88 169 PHE A O 1
ATOM 1307 N N . ARG A 1 170 ? 14.325 -1.308 2.786 1.00 93.31 170 ARG A N 1
ATOM 1308 C CA . ARG A 1 170 ? 15.633 -0.990 3.393 1.00 93.31 170 ARG A CA 1
ATOM 1309 C C . ARG A 1 170 ? 15.660 -1.214 4.902 1.00 93.31 170 ARG A C 1
ATOM 1311 O O . ARG A 1 170 ? 16.679 -1.674 5.407 1.00 93.31 170 ARG A O 1
ATOM 1318 N N . THR A 1 171 ? 14.566 -0.899 5.595 1.00 93.06 171 THR A N 1
ATOM 1319 C CA . THR A 1 171 ? 14.526 -0.901 7.065 1.00 93.06 171 THR A CA 1
ATOM 1320 C C . THR A 1 171 ? 13.650 -2.026 7.588 1.00 93.06 171 THR A C 1
ATOM 1322 O O . THR A 1 171 ? 14.162 -2.993 8.142 1.00 93.06 171 THR A O 1
ATOM 1325 N N . LEU A 1 172 ? 12.331 -1.910 7.422 1.00 90.62 172 LEU A N 1
ATOM 1326 C CA . LEU A 1 172 ? 11.347 -2.858 7.947 1.00 90.62 172 LEU A CA 1
ATOM 1327 C C . LEU A 1 172 ? 10.143 -2.932 7.008 1.00 90.62 172 LEU A C 1
ATOM 1329 O O . LEU A 1 172 ? 9.863 -2.000 6.264 1.00 90.62 172 LEU A O 1
ATOM 1333 N N . GLU A 1 173 ? 9.391 -4.025 7.083 1.00 91.25 173 GLU A N 1
ATOM 1334 C CA . GLU A 1 173 ? 8.147 -4.197 6.321 1.00 91.25 173 GLU A CA 1
ATOM 1335 C C . GLU A 1 173 ? 7.060 -3.222 6.799 1.00 91.25 173 GLU A C 1
ATOM 1337 O O . GLU A 1 173 ? 6.372 -2.603 5.993 1.00 91.25 173 GLU A O 1
ATOM 1342 N N . ALA A 1 174 ? 6.942 -3.025 8.112 1.00 95.94 174 ALA A N 1
ATOM 1343 C CA . ALA A 1 174 ? 5.958 -2.134 8.709 1.00 95.94 174 ALA A CA 1
ATOM 1344 C C . ALA A 1 174 ? 6.542 -1.387 9.908 1.00 95.94 174 ALA A C 1
ATOM 1346 O O . ALA A 1 174 ? 7.240 -1.970 10.740 1.00 95.94 174 ALA A O 1
ATOM 1347 N N . ARG A 1 175 ? 6.193 -0.106 10.031 1.00 97.31 175 ARG A N 1
ATOM 1348 C CA . ARG A 1 175 ? 6.366 0.685 11.250 1.00 97.31 175 ARG A CA 1
ATOM 1349 C C . ARG A 1 175 ? 4.992 0.908 11.871 1.00 97.31 175 ARG A C 1
ATOM 1351 O O . ARG A 1 175 ? 4.133 1.540 11.266 1.00 97.31 175 ARG A O 1
ATOM 1358 N N . LEU A 1 176 ? 4.790 0.362 13.068 1.00 97.62 176 LEU A N 1
ATOM 1359 C CA . LEU A 1 176 ? 3.532 0.444 13.808 1.00 97.62 176 LEU A CA 1
ATOM 1360 C C . LEU A 1 176 ? 3.778 1.156 15.140 1.00 97.62 176 LEU A C 1
ATOM 1362 O O . LEU A 1 176 ? 4.295 0.560 16.083 1.00 97.62 176 LEU A O 1
ATOM 1366 N N . TYR A 1 177 ? 3.414 2.432 15.229 1.00 97.62 177 TYR A N 1
ATOM 1367 C CA . TYR A 1 177 ? 3.525 3.215 16.457 1.00 97.62 177 TYR A CA 1
ATOM 1368 C C . TYR A 1 177 ? 2.167 3.287 17.154 1.00 97.62 177 TYR A C 1
ATOM 1370 O O . TYR A 1 177 ? 1.177 3.715 16.559 1.00 97.62 177 TYR A O 1
ATOM 1378 N N . GLN A 1 178 ? 2.101 2.804 18.400 1.00 97.69 178 GLN A N 1
ATOM 1379 C CA . GLN A 1 178 ? 0.871 2.771 19.210 1.00 97.69 178 GLN A CA 1
ATOM 1380 C C . GLN A 1 178 ? -0.337 2.164 18.469 1.00 97.69 178 GLN A C 1
ATOM 1382 O O . GLN A 1 178 ? -1.493 2.514 18.717 1.00 97.69 178 GLN A O 1
ATOM 1387 N N . SER A 1 179 ? -0.079 1.227 17.558 1.00 97.81 179 SER A N 1
ATOM 1388 C CA . SER A 1 179 ? -1.076 0.682 16.640 1.00 97.81 179 SER A CA 1
ATOM 1389 C C . SER A 1 179 ? -1.433 -0.765 16.988 1.00 97.81 179 SER A C 1
ATOM 1391 O O . SER A 1 179 ? -0.603 -1.519 17.484 1.00 97.81 179 SER A O 1
ATOM 1393 N N . ASP A 1 180 ? -2.686 -1.126 16.739 1.00 94.75 180 ASP A N 1
ATOM 1394 C CA . ASP A 1 180 ? -3.241 -2.478 16.833 1.00 94.75 180 ASP A CA 1
ATOM 1395 C C . ASP A 1 180 ? -3.648 -2.912 15.419 1.00 94.75 180 ASP A C 1
ATOM 1397 O O . ASP A 1 180 ? -4.806 -2.789 15.001 1.00 94.75 180 ASP A O 1
ATOM 1401 N N . CYS A 1 181 ? -2.632 -3.293 14.646 1.00 95.38 181 CYS A N 1
ATOM 1402 C CA . CYS A 1 181 ? -2.743 -3.701 13.253 1.00 95.38 181 CYS A CA 1
ATOM 1403 C C . CYS A 1 181 ? -2.151 -5.094 13.091 1.00 95.38 181 CYS A C 1
ATOM 1405 O O . CYS A 1 181 ? -1.053 -5.370 13.574 1.00 95.38 181 CYS A O 1
ATOM 1407 N N . VAL A 1 182 ? -2.840 -5.945 12.342 1.00 96.94 182 VAL A N 1
ATOM 1408 C CA . VAL A 1 182 ? -2.299 -7.232 11.917 1.00 96.94 182 VAL A CA 1
ATOM 1409 C C . VAL A 1 182 ? -1.540 -7.016 10.614 1.00 96.94 182 VAL A C 1
ATOM 1411 O O . VAL A 1 182 ? -2.134 -6.599 9.624 1.00 96.94 182 VAL A O 1
ATOM 1414 N N . VAL A 1 183 ? -0.241 -7.313 10.605 1.00 96.38 183 VAL A N 1
ATOM 1415 C CA . VAL A 1 183 ? 0.577 -7.337 9.386 1.00 96.38 183 VAL A CA 1
ATOM 1416 C C . VAL A 1 183 ? 0.985 -8.780 9.118 1.00 96.38 183 VAL A C 1
ATOM 1418 O O . VAL A 1 183 ? 1.693 -9.393 9.914 1.00 96.38 183 VAL A O 1
ATOM 1421 N N . ARG A 1 184 ? 0.510 -9.335 8.007 1.00 95.50 184 ARG A N 1
ATOM 1422 C CA . ARG A 1 184 ? 0.826 -10.682 7.535 1.00 95.50 184 ARG A CA 1
ATOM 1423 C C . ARG A 1 184 ? 1.540 -10.570 6.204 1.00 95.50 184 ARG A C 1
ATOM 1425 O O . ARG A 1 184 ? 0.919 -10.364 5.165 1.00 95.50 184 ARG A O 1
ATOM 1432 N N . ASN A 1 185 ? 2.854 -10.724 6.244 1.00 93.69 185 ASN A N 1
ATOM 1433 C CA . ASN A 1 185 ? 3.627 -10.820 5.024 1.00 93.69 185 ASN A CA 1
ATOM 1434 C C . ASN A 1 185 ? 3.499 -12.229 4.429 1.00 93.69 185 ASN A C 1
ATOM 1436 O O . ASN A 1 185 ? 4.015 -13.204 4.983 1.00 93.69 185 ASN A O 1
ATOM 1440 N N . LEU A 1 186 ? 2.832 -12.324 3.280 1.00 91.19 186 LEU A N 1
ATOM 1441 C CA . LEU A 1 186 ? 2.587 -13.573 2.559 1.00 91.19 186 LEU A CA 1
ATOM 1442 C C . LEU A 1 186 ? 3.868 -14.213 2.004 1.00 91.19 186 LEU A C 1
ATOM 1444 O O . LEU A 1 186 ? 3.869 -15.410 1.709 1.00 91.19 186 LEU A O 1
ATOM 1448 N N . ARG A 1 187 ? 4.985 -13.472 1.952 1.00 84.50 187 ARG A N 1
ATOM 1449 C CA . ARG A 1 187 ? 6.312 -14.003 1.597 1.00 84.50 187 ARG A CA 1
ATOM 1450 C C . ARG A 1 187 ? 6.711 -15.208 2.450 1.00 84.50 187 ARG A C 1
ATOM 1452 O O . ARG A 1 187 ? 7.329 -16.131 1.934 1.00 84.50 187 ARG A O 1
ATOM 1459 N N . PHE A 1 188 ? 6.315 -15.239 3.723 1.00 75.75 188 PHE A N 1
ATOM 1460 C CA . PHE A 1 188 ? 6.658 -16.332 4.640 1.00 75.75 188 PHE A CA 1
ATOM 1461 C C . PHE A 1 188 ? 5.714 -17.541 4.560 1.00 75.75 188 PHE A C 1
ATOM 1463 O O . PHE A 1 188 ? 6.016 -18.587 5.128 1.00 75.75 188 PHE A O 1
ATOM 1470 N N . TYR A 1 189 ? 4.585 -17.420 3.856 1.00 65.62 189 TYR A N 1
ATOM 1471 C CA . TYR A 1 189 ? 3.589 -18.491 3.728 1.00 65.62 189 TYR A CA 1
ATOM 1472 C C . TYR A 1 189 ? 3.758 -19.310 2.441 1.00 65.62 189 TYR A C 1
ATOM 1474 O O . TYR A 1 189 ? 3.306 -20.451 2.382 1.00 65.62 189 TYR A O 1
ATOM 1482 N N . ASN A 1 190 ? 4.452 -18.755 1.442 1.00 58.25 190 ASN A N 1
ATOM 1483 C CA . ASN A 1 190 ? 4.732 -19.400 0.157 1.00 58.25 190 ASN A CA 1
ATOM 1484 C C . ASN A 1 190 ? 6.154 -19.973 0.042 1.00 58.25 190 ASN A C 1
ATOM 1486 O O . ASN A 1 190 ? 6.590 -20.291 -1.066 1.00 58.25 190 ASN A O 1
ATOM 1490 N N . THR A 1 191 ? 6.876 -20.161 1.154 1.00 49.03 191 THR A N 1
ATOM 1491 C CA . THR A 1 191 ? 8.108 -20.962 1.138 1.00 49.03 191 THR A CA 1
ATOM 1492 C C . THR A 1 191 ? 7.754 -22.349 0.588 1.00 49.03 191 THR A C 1
ATOM 1494 O O . THR A 1 191 ? 6.882 -23.015 1.159 1.00 49.03 191 THR A O 1
ATOM 1497 N N . PRO A 1 192 ? 8.346 -22.806 -0.532 1.00 45.84 192 PRO A N 1
ATOM 1498 C CA . PRO A 1 192 ? 8.026 -24.118 -1.068 1.00 45.84 192 PRO A CA 1
ATOM 1499 C C . PRO A 1 192 ? 8.272 -25.163 0.023 1.00 45.84 192 PRO A C 1
ATOM 1501 O O . PRO A 1 192 ? 9.366 -25.239 0.573 1.00 45.84 192 PRO A O 1
ATOM 1504 N N . LYS A 1 193 ? 7.264 -25.998 0.315 1.00 49.81 193 LYS A N 1
ATOM 1505 C CA . LYS A 1 193 ? 7.302 -27.108 1.296 1.00 49.81 193 LYS A CA 1
ATOM 1506 C C . LYS A 1 193 ? 8.378 -28.181 1.016 1.00 49.81 193 LYS A C 1
ATOM 1508 O O . LYS A 1 193 ? 8.320 -29.279 1.556 1.00 49.81 193 LYS A O 1
ATOM 1513 N N . LYS A 1 194 ? 9.349 -27.916 0.141 1.00 49.34 194 LYS A N 1
ATOM 1514 C CA . LYS A 1 194 ? 10.360 -28.871 -0.321 1.00 49.34 194 LYS A CA 1
ATOM 1515 C C . LYS A 1 194 ? 11.62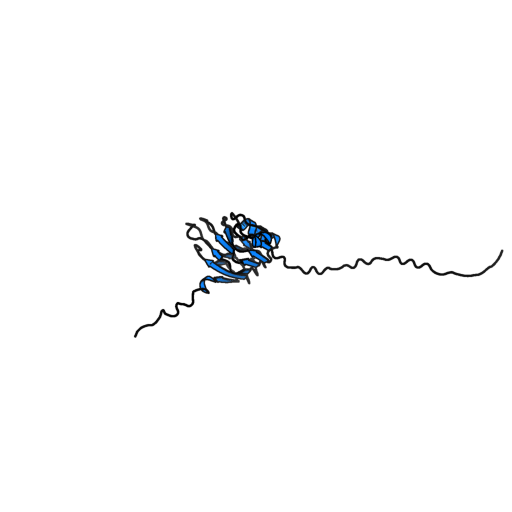9 -28.926 0.537 1.00 49.34 194 LYS A C 1
ATOM 1517 O O . LYS A 1 194 ? 12.588 -29.559 0.113 1.00 49.34 194 LYS A O 1
ATOM 1522 N N . GLU A 1 195 ? 11.620 -28.355 1.740 1.00 51.59 195 GLU A N 1
ATOM 1523 C CA . GLU A 1 195 ? 12.752 -28.423 2.679 1.00 51.59 195 GLU A CA 1
ATOM 1524 C C . GLU A 1 195 ? 12.444 -29.157 3.999 1.00 51.59 195 GLU A C 1
ATOM 1526 O O . GLU A 1 195 ? 13.124 -28.959 4.997 1.00 51.59 195 GLU A O 1
ATOM 1531 N N . GLU A 1 196 ? 11.515 -30.122 4.013 1.00 49.75 196 GLU A N 1
ATOM 1532 C CA . GLU A 1 196 ? 11.397 -31.097 5.125 1.00 49.75 196 GLU A CA 1
ATOM 1533 C C . GLU A 1 196 ? 12.550 -32.130 5.175 1.00 49.75 196 GLU A C 1
ATOM 1535 O O . GLU A 1 196 ? 12.427 -33.209 5.751 1.00 49.75 196 GLU A O 1
ATOM 1540 N N . LYS A 1 197 ? 13.711 -31.826 4.585 1.00 51.72 197 LYS A N 1
ATOM 1541 C CA . LYS A 1 197 ? 14.875 -32.722 4.594 1.00 51.72 197 LYS A CA 1
ATOM 1542 C C . LYS A 1 197 ? 16.170 -32.017 4.986 1.00 51.72 197 LYS A C 1
ATOM 1544 O O . LYS A 1 197 ? 17.206 -32.252 4.379 1.00 51.72 197 LYS A O 1
ATOM 1549 N N . ILE A 1 198 ? 16.128 -31.170 6.013 1.00 54.31 198 ILE A N 1
ATOM 1550 C CA . ILE A 1 198 ? 17.342 -30.625 6.635 1.00 54.31 198 ILE A CA 1
ATOM 1551 C C . ILE A 1 198 ? 17.215 -30.704 8.159 1.00 54.31 198 ILE A C 1
ATOM 1553 O O . ILE A 1 198 ? 17.048 -29.702 8.836 1.00 54.31 198 ILE A O 1
ATOM 1557 N N . MET A 1 199 ? 17.226 -31.928 8.687 1.00 51.59 199 MET A N 1
ATOM 1558 C CA . MET A 1 199 ? 17.809 -32.290 9.989 1.00 51.59 199 MET A CA 1
ATOM 1559 C C . MET A 1 199 ? 17.663 -33.807 10.167 1.00 51.59 199 MET A C 1
ATOM 1561 O O . MET A 1 199 ? 16.830 -34.302 10.919 1.00 51.59 199 MET A O 1
ATOM 1565 N N . GLN A 1 200 ? 18.468 -34.565 9.422 1.00 50.91 200 GLN A N 1
ATOM 1566 C CA . GLN A 1 200 ? 18.874 -35.887 9.888 1.00 50.91 200 GLN A CA 1
ATOM 1567 C C . GLN A 1 200 ? 20.206 -35.682 10.599 1.00 50.91 200 GLN A C 1
ATOM 1569 O O . GLN A 1 200 ? 21.218 -35.430 9.948 1.00 50.91 200 GLN A O 1
ATOM 1574 N N . PHE A 1 201 ? 20.193 -35.725 11.928 1.00 60.44 201 PHE A N 1
ATOM 1575 C CA . PHE A 1 201 ? 21.418 -35.987 12.669 1.00 60.44 201 PHE A CA 1
ATOM 1576 C C . PHE A 1 201 ? 21.716 -37.468 12.452 1.00 60.44 201 PHE A C 1
ATOM 1578 O O . PHE A 1 201 ? 20.973 -38.325 12.924 1.00 60.44 201 PHE A O 1
ATOM 1585 N N . THR A 1 202 ? 22.724 -37.766 11.638 1.00 66.06 202 THR A N 1
ATOM 1586 C CA . THR A 1 202 ? 23.319 -39.102 11.619 1.00 66.06 202 THR A CA 1
ATOM 1587 C C . THR A 1 202 ? 23.963 -39.352 12.978 1.00 66.06 202 THR A C 1
ATOM 1589 O O . THR A 1 202 ? 24.657 -38.464 13.478 1.00 66.06 202 THR A O 1
ATOM 1592 N N . GLU A 1 203 ? 23.666 -40.520 13.552 1.00 58.41 203 GLU A N 1
ATOM 1593 C CA . GLU A 1 203 ? 24.227 -41.030 14.813 1.00 58.41 203 GLU A CA 1
ATOM 1594 C C . GLU A 1 203 ? 25.762 -41.049 14.826 1.00 58.41 203 GLU A C 1
ATOM 1596 O O . GLU A 1 203 ? 26.368 -41.295 13.754 1.00 58.41 203 GLU A O 1
#

pLDDT: mean 84.82, std 21.84, range [30.02, 98.75]

Radius of gyration: 29.69 Å; chains: 1; bounding box: 121×79×42 Å